Protein AF-A0A1G7MK20-F1 (afdb_monomer)

Solvent-accessible surface area (backbone atoms only — not comparable to full-atom values): 11360 Å² total; per-residue (Å²): 137,88,84,88,81,91,82,83,91,78,87,81,82,80,83,76,82,78,75,82,7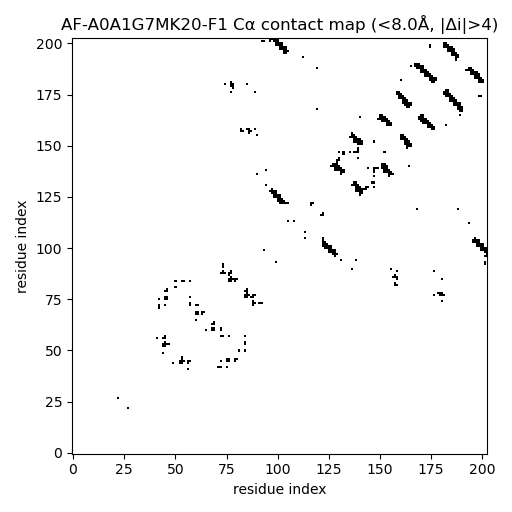5,81,76,58,62,69,61,52,52,53,52,50,52,54,52,50,56,50,50,53,52,50,52,52,40,47,64,40,90,52,60,69,60,14,44,52,51,41,53,53,33,48,70,65,67,43,68,66,47,32,49,53,38,29,62,52,22,30,44,27,89,48,67,67,44,19,19,51,19,48,52,53,53,56,71,72,28,58,30,39,33,39,40,47,64,58,91,86,58,54,72,70,57,49,54,52,37,58,72,68,68,41,53,66,39,78,45,46,42,64,50,73,38,81,93,70,36,26,28,19,50,62,77,90,67,101,59,81,42,77,55,31,19,38,36,52,59,66,55,30,39,40,38,29,32,68,58,92,88,21,42,38,31,46,29,35,55,42,79,84,42,44,36,44,35,37,36,28,36,65,77,81,61,53,70,42,48,29,37,55,44,87,87

pLDDT: mean 89.99, std 13.4, range [44.09, 98.75]

Sequence (203 aa):
MQYLPVAVLGAISIATTLSAQEIDIGALMADIETRSGQYEQLIGILQGTDTNRALAAFDAMVATGDPTMIEVAVNTGLSATDSRLRARALWEALSRKDAITLIIETSEIGEDEKAALGNWYGEIQTWPLNQKYPETQCINLYGRSSGCYLGRSLSVSGLRVDIKYDPNPGIAGQFALDEAGKLVGRVTSNESRHTYPATIEFR

Structure (mmCIF, N/CA/C/O backbone):
data_AF-A0A1G7MK20-F1
#
_entry.id   AF-A0A1G7MK20-F1
#
loop_
_atom_site.group_PDB
_atom_site.id
_atom_site.type_symbol
_atom_site.label_atom_id
_atom_site.label_alt_id
_atom_site.label_comp_id
_atom_site.label_asym_id
_atom_site.label_entity_id
_atom_site.label_seq_id
_atom_site.pdbx_PDB_ins_code
_atom_site.Cartn_x
_atom_site.Cartn_y
_atom_site.Cartn_z
_atom_site.occupancy
_atom_site.B_iso_or_equiv
_atom_site.auth_seq_id
_atom_site.auth_comp_id
_atom_site.auth_asym_id
_atom_site.auth_atom_id
_atom_site.pdbx_PDB_model_num
ATOM 1 N N . MET A 1 1 ? -48.898 -22.714 -42.499 1.00 47.88 1 MET A N 1
ATOM 2 C CA . MET A 1 1 ? -50.143 -22.290 -41.829 1.00 47.88 1 MET A CA 1
ATOM 3 C C . MET A 1 1 ? -49.774 -21.278 -40.763 1.00 47.88 1 MET A C 1
ATOM 5 O O . MET A 1 1 ? -49.213 -21.647 -39.743 1.00 47.88 1 MET A O 1
ATOM 9 N N . GLN A 1 2 ? -49.972 -20.003 -41.089 1.00 55.50 2 GLN A N 1
ATOM 10 C CA . GLN A 1 2 ? -49.962 -18.876 -40.156 1.00 55.50 2 GLN A CA 1
ATOM 11 C C . GLN A 1 2 ? -51.277 -18.884 -39.370 1.00 55.50 2 GLN A C 1
ATOM 13 O O . GLN A 1 2 ? -52.271 -19.312 -39.943 1.00 55.50 2 GLN A O 1
ATOM 18 N N . TYR A 1 3 ? -51.267 -18.433 -38.110 1.00 52.25 3 TYR A N 1
ATOM 19 C CA . TYR A 1 3 ? -52.186 -17.429 -37.540 1.00 52.25 3 TYR A CA 1
ATOM 20 C C . TYR A 1 3 ? -51.982 -17.273 -36.014 1.00 52.25 3 TYR A C 1
ATOM 22 O O . TYR A 1 3 ? -51.962 -18.267 -35.294 1.00 52.25 3 TYR A O 1
ATOM 30 N N . LEU A 1 4 ? -51.964 -15.995 -35.584 1.00 44.09 4 LEU A N 1
ATOM 31 C CA . LEU A 1 4 ? -52.346 -15.418 -34.270 1.00 44.09 4 LEU A CA 1
ATOM 32 C C . LEU A 1 4 ? -51.317 -15.403 -33.110 1.00 44.09 4 LEU A C 1
ATOM 34 O O . LEU A 1 4 ? -50.496 -16.309 -33.015 1.00 44.09 4 LEU A O 1
ATOM 38 N N . PRO A 1 5 ? -51.435 -14.472 -32.129 1.00 52.78 5 PRO A N 1
ATOM 39 C CA . PRO A 1 5 ? -52.012 -13.118 -32.170 1.00 52.78 5 PRO A CA 1
ATOM 40 C C . PRO A 1 5 ? -51.124 -12.024 -31.528 1.00 52.78 5 PRO A C 1
ATOM 42 O O . PRO A 1 5 ? -50.271 -12.262 -30.679 1.00 52.78 5 PRO A O 1
ATOM 45 N N . VAL A 1 6 ? -51.409 -10.786 -31.933 1.00 55.91 6 VAL A N 1
ATOM 46 C CA . VA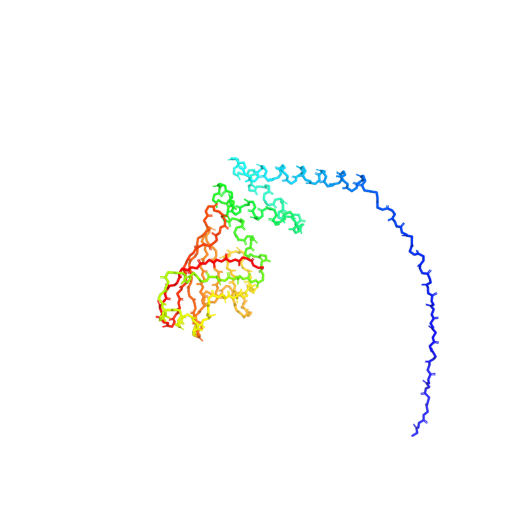L A 1 6 ? -50.968 -9.522 -31.326 1.00 55.91 6 VAL A CA 1
ATOM 47 C C . VAL A 1 6 ? -51.655 -9.348 -29.966 1.00 55.91 6 VAL A C 1
ATOM 49 O O . VAL A 1 6 ? -52.879 -9.453 -29.890 1.00 55.91 6 VAL A O 1
ATOM 52 N N . ALA A 1 7 ? -50.888 -9.057 -28.911 1.00 53.78 7 ALA A N 1
ATOM 53 C CA . ALA A 1 7 ? -51.414 -8.703 -27.592 1.00 53.78 7 ALA A CA 1
ATOM 54 C C . ALA A 1 7 ? -51.048 -7.257 -27.228 1.00 53.78 7 ALA A C 1
ATOM 56 O O . ALA A 1 7 ? -49.925 -6.797 -27.425 1.00 53.78 7 ALA A O 1
ATOM 57 N N . VAL A 1 8 ? -52.075 -6.565 -26.750 1.00 52.66 8 VAL A N 1
ATOM 58 C CA . VAL A 1 8 ? -52.261 -5.120 -26.616 1.00 52.66 8 VAL A CA 1
ATOM 59 C C . VAL A 1 8 ? -51.439 -4.518 -25.470 1.00 52.66 8 VAL A C 1
ATOM 61 O O . VAL A 1 8 ? -51.415 -5.053 -24.364 1.00 52.66 8 VAL A O 1
ATOM 64 N N . LEU A 1 9 ? -50.820 -3.362 -25.742 1.00 51.22 9 LEU A N 1
ATOM 65 C CA . LEU A 1 9 ? -50.228 -2.453 -24.758 1.00 51.22 9 LEU A CA 1
ATOM 66 C C . LEU A 1 9 ? -51.305 -1.912 -23.801 1.00 51.22 9 LEU A C 1
ATOM 68 O O . LEU A 1 9 ? -52.227 -1.224 -24.236 1.00 51.22 9 LEU A O 1
ATOM 72 N N . GLY A 1 10 ? -51.131 -2.140 -22.500 1.00 51.12 10 GLY A N 1
ATOM 73 C CA . GLY A 1 10 ? -51.823 -1.412 -21.436 1.00 51.12 10 GLY A CA 1
ATOM 74 C C . GLY A 1 10 ? -50.812 -0.620 -20.612 1.00 51.12 10 GLY A C 1
ATOM 75 O O . GLY A 1 10 ? -50.129 -1.189 -19.766 1.00 51.12 10 GLY A O 1
ATOM 76 N N . ALA A 1 11 ? -50.691 0.683 -20.872 1.00 49.34 11 ALA A N 1
ATOM 77 C CA . ALA A 1 11 ? -49.867 1.589 -20.076 1.00 49.34 11 ALA A CA 1
ATOM 78 C C . ALA A 1 11 ? -50.676 2.088 -18.867 1.00 49.34 11 ALA A C 1
ATOM 80 O O . ALA A 1 11 ? -51.594 2.893 -19.016 1.00 49.34 11 ALA A O 1
ATOM 81 N N . ILE A 1 12 ? -50.348 1.592 -17.672 1.00 62.59 12 ILE A N 1
ATOM 82 C CA . ILE A 1 12 ? -50.867 2.104 -16.399 1.00 62.59 12 ILE A CA 1
ATOM 83 C C . ILE A 1 12 ? -49.896 3.185 -15.916 1.00 62.59 12 ILE A C 1
ATOM 85 O O . ILE A 1 12 ? -48.815 2.886 -15.411 1.00 62.59 12 ILE A O 1
ATOM 89 N N . SER A 1 13 ? -50.276 4.448 -16.096 1.00 50.44 13 SER A N 1
ATOM 90 C CA . SER A 1 13 ? -49.540 5.605 -15.582 1.00 50.44 13 SER A CA 1
ATOM 91 C C . SER A 1 13 ? -49.813 5.771 -14.086 1.00 50.44 13 SER A C 1
ATOM 93 O O . SER A 1 13 ? -50.816 6.363 -13.691 1.00 50.44 13 SER A O 1
ATOM 95 N N . ILE A 1 14 ? -48.926 5.241 -13.243 1.00 61.25 14 ILE A N 1
ATOM 96 C CA . ILE A 1 14 ? -48.925 5.519 -11.802 1.00 61.25 14 ILE A CA 1
ATOM 97 C C . ILE A 1 14 ? -48.268 6.888 -11.608 1.00 61.25 14 ILE A C 1
ATOM 99 O O . ILE A 1 14 ? -47.048 7.020 -11.664 1.00 61.25 14 ILE A O 1
ATOM 103 N N . ALA A 1 15 ? -49.085 7.922 -11.416 1.00 54.28 15 ALA A N 1
ATOM 104 C CA . ALA A 1 15 ? -48.617 9.236 -10.997 1.00 54.28 15 ALA A CA 1
ATOM 105 C C . ALA A 1 15 ? -48.167 9.159 -9.529 1.00 54.28 15 ALA A C 1
ATOM 107 O O . ALA A 1 15 ? -48.970 9.301 -8.609 1.00 54.28 15 ALA A O 1
ATOM 108 N N . THR A 1 16 ? -46.883 8.894 -9.297 1.00 57.34 16 THR A N 1
ATOM 109 C CA . THR A 1 16 ? -46.275 9.043 -7.973 1.00 57.34 16 THR A CA 1
ATOM 110 C C . THR A 1 16 ? -46.089 10.529 -7.688 1.00 57.34 16 THR A C 1
ATOM 112 O O . THR A 1 16 ? -45.249 11.186 -8.302 1.00 57.34 16 THR A O 1
ATOM 115 N N . THR A 1 17 ? -46.869 11.070 -6.756 1.00 53.22 17 THR A N 1
ATOM 116 C CA . THR A 1 17 ? -46.610 12.376 -6.148 1.00 53.22 17 THR A CA 1
ATOM 117 C C . THR A 1 17 ? -45.284 12.303 -5.391 1.00 53.22 17 THR A C 1
ATOM 119 O O . THR A 1 17 ? -45.233 11.757 -4.289 1.00 53.22 17 THR A O 1
ATOM 122 N N . LEU A 1 18 ? -44.201 12.820 -5.979 1.00 51.00 18 LEU A N 1
ATOM 123 C CA . LEU A 1 18 ? -42.980 13.112 -5.231 1.00 51.00 18 LEU A CA 1
ATOM 124 C C . LEU A 1 18 ? -43.289 14.265 -4.272 1.00 51.00 18 LEU A C 1
ATOM 126 O O . LEU A 1 18 ? -43.358 15.423 -4.679 1.00 51.00 18 LEU A O 1
ATOM 130 N N . SER A 1 19 ? -43.485 13.952 -2.995 1.00 52.47 19 SER A N 1
ATOM 131 C CA . SER A 1 19 ? -43.357 14.945 -1.935 1.00 52.47 19 SER A CA 1
ATOM 132 C C . SER A 1 19 ? -41.888 15.357 -1.868 1.00 52.47 19 SER A C 1
ATOM 134 O O . SER A 1 19 ? -41.031 14.541 -1.533 1.00 52.47 19 SER A O 1
ATOM 136 N N . ALA A 1 20 ? -41.592 16.607 -2.220 1.00 52.12 20 ALA A N 1
ATOM 137 C CA . ALA A 1 20 ? -40.300 17.213 -1.939 1.00 52.12 20 ALA A CA 1
ATOM 138 C C . ALA A 1 20 ? -40.123 17.241 -0.413 1.00 52.12 20 ALA A C 1
ATOM 140 O O . ALA A 1 20 ? -40.802 17.997 0.277 1.00 52.12 20 ALA A O 1
ATOM 141 N N . GLN A 1 21 ? -39.285 16.352 0.120 1.00 63.34 21 GLN A N 1
ATOM 142 C CA . GLN A 1 21 ? -38.871 16.420 1.516 1.00 63.34 21 GLN A CA 1
ATOM 143 C C . GLN A 1 21 ? -37.994 17.667 1.661 1.00 63.34 21 GLN A C 1
ATOM 145 O O . GLN A 1 21 ? -36.905 17.724 1.089 1.00 63.34 21 GLN A O 1
ATOM 150 N N . GLU A 1 22 ? -38.483 18.682 2.376 1.00 63.84 22 GLU A N 1
ATOM 151 C CA . GLU A 1 22 ? -37.628 19.755 2.879 1.00 63.84 22 GLU A CA 1
ATOM 152 C C . GLU A 1 22 ? -36.552 19.111 3.755 1.00 63.84 22 GLU A C 1
ATOM 154 O O . GLU A 1 22 ? -36.843 18.501 4.784 1.00 63.84 22 GLU A O 1
ATOM 159 N N . ILE A 1 23 ? -35.304 19.189 3.300 1.00 70.06 23 ILE A N 1
ATOM 160 C CA . ILE A 1 23 ? -34.152 18.765 4.085 1.00 70.06 23 ILE A CA 1
ATOM 161 C C . ILE A 1 23 ? -34.014 19.770 5.227 1.00 70.06 23 ILE A C 1
ATOM 163 O O . ILE A 1 23 ? -33.721 20.942 4.989 1.00 70.06 23 ILE A O 1
ATOM 167 N N . ASP A 1 24 ? -34.218 19.314 6.461 1.00 85.06 24 ASP A N 1
ATOM 168 C CA . ASP A 1 24 ? -33.906 20.100 7.651 1.00 85.06 24 ASP A CA 1
ATOM 169 C C . ASP A 1 24 ? -32.382 20.245 7.763 1.00 85.06 24 ASP A C 1
ATOM 171 O O . ASP A 1 24 ? -31.667 19.363 8.248 1.00 85.06 24 ASP A O 1
ATOM 175 N N . ILE A 1 25 ? -31.881 21.375 7.264 1.00 84.44 25 ILE A N 1
ATOM 176 C CA . ILE A 1 25 ? -30.458 21.725 7.279 1.00 84.44 25 ILE A CA 1
ATOM 177 C C . ILE A 1 25 ? -29.918 21.742 8.718 1.00 84.44 25 ILE A C 1
ATOM 179 O O . ILE A 1 25 ? -28.770 21.363 8.937 1.00 84.44 25 ILE A O 1
ATOM 183 N N . GLY A 1 26 ? -30.733 22.125 9.708 1.00 83.50 26 GLY A N 1
ATOM 184 C CA . GLY A 1 26 ? -30.323 22.150 11.112 1.00 83.50 26 GLY A CA 1
ATOM 185 C C . GLY A 1 26 ? -30.069 20.748 11.663 1.00 83.50 26 GLY A C 1
ATOM 186 O O . GLY A 1 26 ? -29.033 20.509 12.287 1.00 83.50 26 GLY A O 1
ATOM 187 N N . ALA A 1 27 ? -30.966 19.803 11.373 1.00 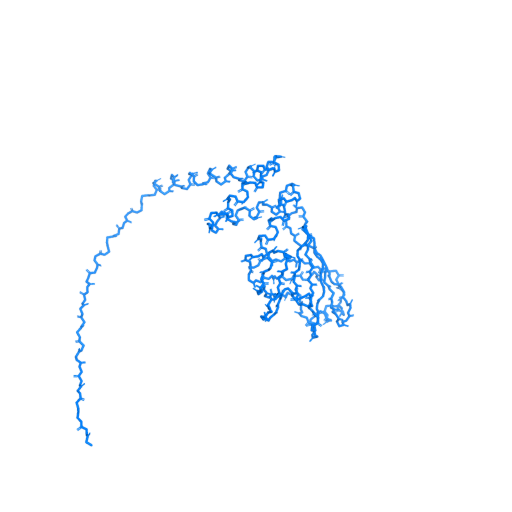83.31 27 ALA A N 1
ATOM 188 C CA . ALA A 1 27 ? -30.782 18.399 11.738 1.00 83.31 27 ALA A CA 1
ATOM 189 C C . ALA A 1 27 ? -29.554 17.780 11.047 1.00 83.31 27 ALA A C 1
ATOM 191 O O . ALA A 1 27 ? -28.787 17.058 11.686 1.00 83.31 27 ALA A O 1
ATOM 192 N N . LEU A 1 28 ? -29.321 18.110 9.770 1.00 83.38 28 LEU A N 1
ATOM 193 C CA . LEU A 1 28 ? -28.132 17.666 9.038 1.00 83.38 28 LEU A CA 1
ATOM 194 C C . LEU A 1 28 ? -26.836 18.201 9.669 1.00 83.38 28 LEU A C 1
ATOM 196 O O . LEU A 1 28 ? -25.885 17.445 9.846 1.00 83.38 28 LEU A O 1
ATOM 200 N N . MET A 1 29 ? -26.794 19.483 10.042 1.00 84.75 29 MET A N 1
ATOM 201 C CA . MET A 1 29 ? -25.620 20.073 10.698 1.00 84.75 29 MET A CA 1
ATOM 202 C C . MET A 1 29 ? -25.324 19.424 12.057 1.00 84.75 29 MET A C 1
ATOM 204 O O . MET A 1 29 ? -24.161 19.180 12.370 1.00 84.75 29 MET A O 1
ATOM 208 N N . ALA A 1 30 ? -26.353 19.098 12.846 1.00 88.31 30 ALA A N 1
ATOM 209 C CA . ALA A 1 30 ? -26.176 18.418 14.130 1.00 88.31 30 ALA A CA 1
ATOM 210 C C . ALA A 1 30 ? -25.634 16.981 13.977 1.00 88.31 30 ALA A C 1
ATOM 212 O O . ALA A 1 30 ? -24.800 16.547 14.777 1.00 88.31 30 ALA A O 1
ATOM 213 N N . ASP A 1 31 ? -26.070 16.252 12.941 1.00 84.69 31 ASP A N 1
ATOM 214 C CA . ASP A 1 31 ? -25.526 14.925 12.615 1.00 84.69 31 ASP A CA 1
ATOM 215 C C . ASP A 1 31 ? -24.055 15.016 12.181 1.00 84.69 31 ASP A C 1
ATOM 217 O O . ASP A 1 31 ? -23.222 14.241 12.656 1.00 84.69 31 ASP A O 1
ATOM 221 N N . ILE A 1 32 ? -23.708 16.008 11.350 1.00 85.31 32 ILE A N 1
ATOM 222 C CA . ILE A 1 32 ? -22.322 16.260 10.924 1.00 85.31 32 ILE A CA 1
ATOM 223 C C . ILE A 1 32 ? -21.418 16.518 12.131 1.00 85.31 32 ILE A C 1
ATOM 225 O O . ILE A 1 32 ? -20.380 15.871 12.253 1.00 85.31 32 ILE A O 1
ATOM 229 N N . GLU A 1 33 ? -21.817 17.412 13.036 1.00 86.38 33 GLU A N 1
ATOM 230 C CA . GLU A 1 33 ? -21.019 17.754 14.220 1.00 86.38 33 GLU A CA 1
ATOM 231 C C . GLU A 1 33 ? -20.800 16.530 15.120 1.00 86.38 33 GLU A C 1
ATOM 233 O O . GLU A 1 33 ? -19.686 16.253 15.567 1.00 86.38 33 GLU A O 1
ATOM 238 N N . THR A 1 34 ? -21.854 15.733 15.318 1.00 89.12 34 THR A N 1
ATOM 239 C CA . THR A 1 34 ? -21.780 14.503 16.115 1.00 89.12 34 THR A CA 1
ATOM 240 C C . THR A 1 34 ? -20.787 13.509 15.513 1.00 89.12 34 THR A C 1
ATOM 242 O O . THR A 1 34 ? -19.945 12.962 16.229 1.00 89.12 34 THR A O 1
ATOM 245 N N . ARG A 1 35 ? -20.850 13.284 14.195 1.00 85.00 35 ARG A N 1
ATOM 246 C CA . ARG A 1 35 ? -19.935 12.369 13.496 1.00 85.00 35 ARG A CA 1
ATOM 247 C C . ARG A 1 35 ? -18.503 12.893 13.479 1.00 85.00 35 ARG A C 1
ATOM 249 O O . ARG A 1 35 ? -17.581 12.115 13.709 1.00 85.00 35 ARG A O 1
ATOM 256 N N . SER A 1 36 ? -18.314 14.195 13.264 1.00 85.31 36 SER A N 1
ATOM 257 C CA . SER A 1 36 ? -16.992 14.830 13.289 1.00 85.31 36 SER A CA 1
ATOM 258 C C . SER A 1 36 ? -16.317 14.632 14.644 1.00 85.31 36 SER A C 1
ATOM 260 O O . SER A 1 36 ? -15.202 14.117 14.706 1.00 85.31 36 SER A O 1
ATOM 262 N N . GLY A 1 37 ? -17.029 14.915 15.741 1.00 88.31 37 GLY A N 1
ATOM 263 C CA . GLY A 1 37 ? -16.501 14.715 17.091 1.00 88.31 37 GLY A CA 1
ATOM 264 C C . GLY A 1 37 ? -16.157 13.252 17.398 1.00 88.31 37 GLY A C 1
ATOM 265 O O . GLY A 1 37 ? -15.175 12.977 18.088 1.00 88.31 37 GLY A O 1
ATOM 266 N N . GLN A 1 38 ? -16.920 12.293 16.864 1.00 88.06 38 GLN A N 1
ATOM 267 C CA . GLN A 1 38 ? -16.591 10.867 16.981 1.00 88.06 38 GLN A CA 1
ATOM 268 C C . GLN A 1 38 ? -15.318 10.505 16.207 1.00 88.06 38 GLN A C 1
ATOM 270 O O . GLN A 1 38 ? -14.466 9.790 16.740 1.00 88.06 38 GLN A O 1
ATOM 275 N N . TYR A 1 39 ? -15.155 11.008 14.980 1.00 89.44 39 TYR A N 1
ATOM 276 C CA . TYR A 1 39 ? -13.948 10.774 14.188 1.00 89.44 39 TYR A CA 1
ATOM 277 C C . TYR A 1 39 ? -12.710 11.387 14.835 1.00 89.44 39 TYR A C 1
ATOM 279 O O . TYR A 1 39 ? -11.693 10.708 14.936 1.00 89.44 39 TYR A O 1
ATOM 287 N N . GLU A 1 40 ? -12.798 12.614 15.343 1.00 90.81 40 GLU A N 1
ATOM 288 C CA . GLU A 1 40 ? -11.691 13.264 16.052 1.00 90.81 40 GLU A CA 1
ATOM 289 C C . GLU A 1 40 ? -11.257 12.473 17.288 1.00 90.81 40 GLU A C 1
ATOM 291 O O . GLU A 1 40 ? -10.063 12.260 17.506 1.00 90.81 40 GLU A O 1
ATOM 296 N N . GLN A 1 41 ? -12.214 11.968 18.074 1.00 91.94 41 GLN A N 1
ATOM 297 C CA . GLN A 1 41 ? -11.909 11.122 19.230 1.00 91.94 41 GLN A CA 1
ATOM 298 C C . GLN A 1 41 ? -11.206 9.825 18.821 1.00 91.94 41 GLN A C 1
ATOM 300 O O . GLN A 1 41 ? -10.233 9.425 19.463 1.00 91.94 41 GLN A O 1
ATOM 305 N N . LEU A 1 42 ? -11.671 9.169 17.755 1.00 91.31 42 LEU A N 1
ATOM 306 C CA . LEU A 1 42 ? -11.063 7.937 17.251 1.00 91.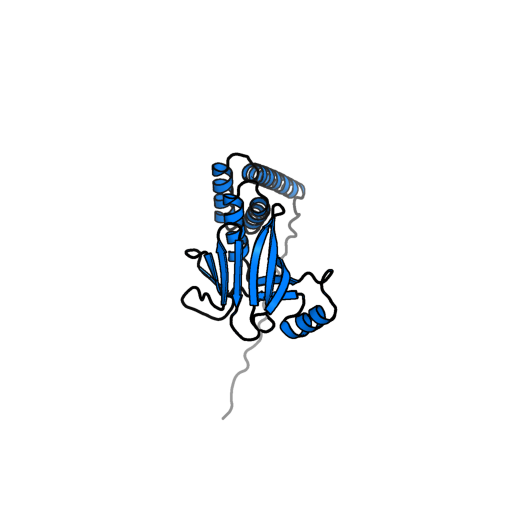31 42 LEU A CA 1
ATOM 307 C C . LEU A 1 42 ? -9.656 8.184 16.697 1.00 91.31 42 LEU A C 1
ATOM 309 O O . LEU A 1 42 ? -8.734 7.452 17.051 1.00 91.31 42 LEU A O 1
ATOM 313 N N . ILE A 1 43 ? -9.464 9.244 15.910 1.00 90.94 43 ILE A N 1
ATOM 314 C CA . ILE A 1 43 ? -8.150 9.662 15.402 1.00 90.94 43 ILE A CA 1
ATOM 315 C C . ILE A 1 43 ? -7.199 9.944 16.570 1.00 90.94 43 ILE A C 1
ATOM 317 O O . ILE A 1 43 ? -6.078 9.437 16.584 1.00 90.94 43 ILE A O 1
ATOM 321 N N . GLY A 1 44 ? -7.663 10.665 17.594 1.00 92.12 44 GLY A N 1
ATOM 322 C CA . GLY A 1 44 ? -6.880 10.933 18.799 1.00 92.12 44 GLY A CA 1
ATOM 323 C C . GLY A 1 44 ? -6.473 9.661 19.550 1.00 92.12 44 GLY A C 1
ATOM 324 O O . GLY A 1 44 ? -5.369 9.591 20.088 1.00 92.12 44 GLY A O 1
ATOM 325 N N . ILE A 1 45 ? -7.319 8.624 19.555 1.00 93.88 45 ILE A N 1
ATOM 326 C CA . ILE A 1 45 ? -6.965 7.314 20.120 1.00 93.88 45 ILE A CA 1
ATOM 327 C C . ILE A 1 45 ? -5.914 6.606 19.257 1.00 93.88 45 ILE A C 1
ATOM 329 O O . ILE A 1 45 ? -4.950 6.077 19.808 1.00 93.88 45 ILE A O 1
ATOM 333 N N . LEU A 1 46 ? -6.073 6.604 17.930 1.00 94.31 46 LEU A N 1
ATOM 334 C CA . LEU A 1 46 ? -5.128 5.973 16.999 1.00 94.31 46 LEU A CA 1
ATOM 335 C C . LEU A 1 46 ? -3.731 6.609 17.048 1.00 94.31 46 LEU A C 1
ATOM 337 O O . LEU A 1 46 ? -2.733 5.918 16.854 1.00 94.31 46 LEU A O 1
ATOM 341 N N . GLN A 1 47 ? -3.661 7.912 17.316 1.00 92.06 47 GLN A N 1
ATOM 342 C CA . GLN A 1 47 ? -2.417 8.677 17.434 1.00 92.06 47 GLN A CA 1
ATOM 343 C C . GLN A 1 47 ? -1.865 8.728 18.869 1.00 92.06 47 GLN A C 1
ATOM 345 O O . GLN A 1 47 ? -0.809 9.314 19.110 1.00 92.06 47 GLN A O 1
ATOM 350 N N . GLY A 1 48 ? -2.576 8.141 19.836 1.00 90.62 48 GLY A N 1
ATOM 351 C CA . GLY A 1 48 ? -2.179 8.133 21.238 1.00 90.62 48 GLY A CA 1
ATOM 352 C C . GLY A 1 48 ? -0.948 7.265 21.518 1.00 90.62 48 GLY A C 1
ATOM 353 O O . GLY A 1 48 ? -0.548 6.416 20.727 1.00 90.62 48 GLY A O 1
ATOM 354 N N . THR A 1 49 ? -0.357 7.442 22.701 1.00 90.81 49 THR A N 1
ATOM 355 C CA . THR A 1 49 ? 0.817 6.669 23.151 1.00 90.81 49 THR A CA 1
ATOM 356 C C . THR A 1 49 ? 0.477 5.267 23.665 1.00 90.81 49 THR A C 1
ATOM 358 O O . THR A 1 49 ? 1.370 4.437 23.826 1.00 90.81 49 THR A O 1
ATOM 361 N N . ASP A 1 50 ? -0.801 4.981 23.933 1.00 95.88 50 ASP A N 1
ATOM 362 C CA . ASP A 1 50 ? -1.267 3.647 24.317 1.00 95.88 50 ASP A CA 1
ATOM 363 C C . ASP A 1 50 ? -1.467 2.778 23.067 1.00 95.88 50 ASP A C 1
ATOM 365 O O . ASP A 1 50 ? -2.555 2.723 22.488 1.00 95.88 50 ASP A O 1
ATOM 369 N N . THR A 1 51 ? -0.402 2.077 22.665 1.00 93.88 51 THR A N 1
ATOM 370 C CA . THR A 1 51 ? -0.398 1.179 21.499 1.00 93.88 51 THR A CA 1
ATOM 371 C C . THR A 1 51 ? -1.540 0.160 21.526 1.00 93.88 51 THR A C 1
ATOM 373 O O . THR A 1 51 ? -2.127 -0.134 20.485 1.00 93.88 51 THR A O 1
ATOM 376 N N . ASN A 1 52 ? -1.870 -0.412 22.689 1.00 96.31 52 ASN A N 1
ATOM 377 C CA . ASN A 1 52 ? -2.894 -1.457 22.763 1.00 96.31 52 ASN A CA 1
ATOM 378 C C . ASN A 1 52 ? -4.284 -0.871 22.522 1.00 96.31 52 ASN A C 1
ATOM 380 O O . ASN A 1 52 ? -5.091 -1.464 21.804 1.00 96.31 52 ASN A O 1
ATOM 384 N N . ARG A 1 53 ? -4.550 0.312 23.083 1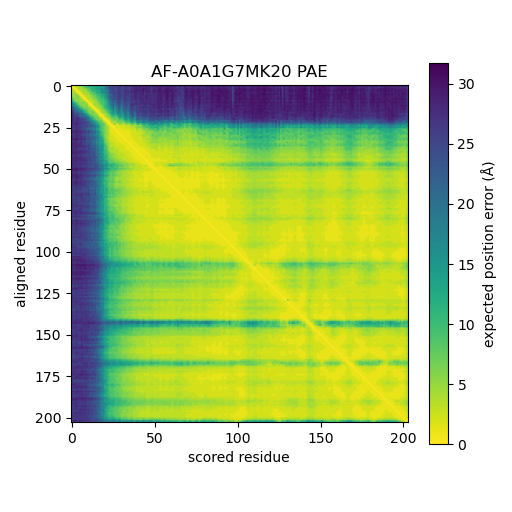.00 96.50 53 ARG A N 1
ATOM 385 C CA . ARG A 1 53 ? -5.793 1.041 22.836 1.00 96.50 53 ARG A CA 1
ATOM 386 C C . ARG A 1 53 ? -5.902 1.494 21.379 1.00 96.50 53 ARG A C 1
ATOM 388 O O . ARG A 1 53 ? -6.981 1.378 20.805 1.00 96.50 53 ARG A O 1
ATOM 395 N N . ALA A 1 54 ? -4.803 1.950 20.779 1.00 97.12 54 ALA A N 1
ATOM 396 C CA . ALA A 1 54 ? -4.760 2.346 19.374 1.00 97.12 54 ALA A CA 1
ATOM 397 C C . ALA A 1 54 ? -5.054 1.158 18.437 1.00 97.12 54 ALA A C 1
ATOM 399 O O . ALA A 1 54 ? -5.905 1.261 17.558 1.00 97.12 54 ALA A O 1
ATOM 400 N N . LEU A 1 55 ? -4.436 -0.004 18.676 1.00 97.06 55 LEU A N 1
ATOM 401 C CA . LEU A 1 55 ? -4.726 -1.235 17.927 1.00 97.06 55 LEU A CA 1
ATOM 402 C C . LEU A 1 55 ? -6.187 -1.680 18.081 1.00 97.06 55 LEU A C 1
ATOM 404 O O . LEU A 1 55 ? -6.835 -1.998 17.088 1.00 97.06 55 LEU A O 1
ATOM 408 N N . ALA A 1 56 ? -6.727 -1.661 19.303 1.00 96.81 56 ALA A N 1
ATOM 409 C CA . ALA A 1 56 ? -8.120 -2.032 19.547 1.00 96.81 56 ALA A CA 1
ATOM 410 C C . ALA A 1 56 ? -9.107 -1.080 18.850 1.00 96.81 56 ALA A C 1
ATOM 412 O O . ALA A 1 56 ? -10.110 -1.530 18.301 1.00 96.81 56 ALA A O 1
ATOM 413 N N . ALA A 1 57 ? -8.818 0.226 18.843 1.00 96.88 57 ALA A N 1
ATOM 414 C CA . ALA A 1 57 ? -9.618 1.208 18.119 1.00 96.88 57 ALA A CA 1
ATOM 415 C C . ALA A 1 57 ? -9.553 0.982 16.603 1.00 96.88 57 ALA A C 1
ATOM 417 O O . ALA A 1 57 ? -10.594 0.992 15.952 1.00 96.88 57 ALA A O 1
ATOM 418 N N . PHE A 1 58 ? -8.365 0.707 16.057 1.00 98.12 58 PHE A N 1
ATOM 419 C CA . PHE A 1 58 ? -8.196 0.371 14.644 1.00 98.12 58 PHE A CA 1
ATOM 420 C C . PHE A 1 58 ? -9.039 -0.849 14.258 1.00 98.12 58 PHE A C 1
ATOM 422 O O . PHE A 1 58 ? -9.827 -0.784 13.316 1.00 98.12 58 PHE A O 1
ATOM 429 N N . ASP A 1 59 ? -8.924 -1.943 15.016 1.00 97.00 59 ASP A N 1
ATOM 430 C CA . ASP A 1 59 ? -9.685 -3.166 14.756 1.00 97.00 59 ASP A CA 1
ATOM 431 C C . ASP A 1 59 ? -11.199 -2.928 14.875 1.00 97.00 59 ASP A C 1
ATOM 433 O O . ASP A 1 59 ? -11.961 -3.424 14.046 1.00 97.00 59 ASP A O 1
ATOM 437 N N . ALA A 1 60 ? -11.643 -2.129 15.852 1.00 96.25 60 ALA A N 1
ATOM 438 C CA . ALA A 1 60 ? -13.049 -1.763 16.001 1.00 96.25 60 ALA A CA 1
ATOM 439 C C . ALA A 1 60 ? -13.569 -0.955 14.801 1.00 96.25 60 ALA A C 1
ATOM 441 O O . ALA A 1 60 ? -14.649 -1.257 14.296 1.00 96.25 60 ALA A O 1
ATOM 442 N N . MET A 1 61 ? -12.797 0.024 14.313 1.00 96.50 61 MET A N 1
ATOM 443 C CA . MET A 1 61 ? -13.149 0.827 13.135 1.00 96.50 61 MET A CA 1
ATOM 444 C C . MET A 1 61 ? -13.225 -0.033 11.872 1.00 96.50 61 MET A C 1
ATOM 446 O O . MET A 1 61 ? -14.188 0.076 11.115 1.00 96.50 61 MET A O 1
ATOM 450 N N . VAL A 1 62 ? -12.265 -0.938 11.673 1.00 97.19 62 VAL A N 1
ATOM 451 C CA . VAL A 1 62 ? -12.256 -1.864 10.532 1.00 97.19 62 VAL A CA 1
ATOM 452 C C . VAL A 1 62 ? -13.432 -2.844 10.583 1.00 97.19 62 VAL A C 1
ATOM 454 O O . VAL A 1 62 ? -14.068 -3.108 9.560 1.00 97.19 62 VAL A O 1
ATOM 457 N N . ALA A 1 63 ? -13.753 -3.360 11.772 1.00 96.44 63 ALA A N 1
ATOM 458 C CA . ALA A 1 63 ? -14.834 -4.320 11.975 1.00 96.44 63 ALA A CA 1
ATOM 459 C C . ALA A 1 63 ? -16.235 -3.738 11.728 1.00 96.44 63 ALA A C 1
ATOM 461 O O . ALA A 1 63 ? -17.171 -4.509 11.515 1.00 96.44 63 ALA A O 1
ATOM 462 N N . THR A 1 64 ? -16.396 -2.409 11.718 1.00 95.06 64 THR A N 1
ATOM 463 C CA . THR A 1 64 ? -17.683 -1.774 11.382 1.00 95.06 64 THR A CA 1
ATOM 464 C C . THR A 1 64 ? -18.139 -2.077 9.956 1.00 95.06 64 THR A C 1
ATOM 466 O O . THR A 1 64 ? -19.338 -2.078 9.685 1.00 95.06 64 THR A O 1
ATOM 469 N N . GLY A 1 65 ? -17.195 -2.317 9.038 1.00 93.94 65 GLY A N 1
ATOM 470 C CA . GLY A 1 65 ? -17.478 -2.432 7.610 1.00 93.94 65 GLY A CA 1
ATOM 471 C C . GLY A 1 65 ? -17.842 -1.107 6.931 1.00 93.94 65 GLY A C 1
ATOM 472 O O . GLY A 1 65 ? -18.047 -1.109 5.718 1.00 93.94 65 GLY A O 1
ATOM 473 N N . ASP A 1 66 ? -17.902 0.009 7.668 1.00 94.19 66 ASP A N 1
ATOM 474 C CA . ASP A 1 66 ? -18.159 1.336 7.110 1.00 94.19 66 ASP A CA 1
ATOM 475 C C . ASP A 1 66 ? -16.925 1.806 6.314 1.00 94.19 66 ASP A C 1
ATOM 477 O O . ASP A 1 66 ? -15.839 1.932 6.896 1.00 94.19 66 ASP A O 1
ATOM 481 N N . PRO A 1 67 ? -17.047 2.061 4.994 1.00 93.62 67 PRO A N 1
ATOM 482 C CA . PRO A 1 67 ? -15.906 2.436 4.160 1.00 93.62 67 PRO A CA 1
ATOM 483 C C . PRO A 1 67 ? -15.177 3.689 4.650 1.00 93.62 67 PRO A C 1
ATOM 485 O O . PRO A 1 67 ? -13.953 3.746 4.569 1.00 93.62 67 PRO A O 1
ATOM 488 N N . THR A 1 68 ? -15.913 4.654 5.204 1.00 92.44 68 THR A N 1
ATOM 489 C CA . THR A 1 68 ? -15.356 5.905 5.728 1.00 92.44 68 THR A CA 1
ATOM 490 C C . THR A 1 68 ? -14.543 5.633 6.987 1.00 92.44 68 THR A C 1
ATOM 492 O O . THR A 1 68 ? -13.409 6.091 7.099 1.00 92.44 68 THR A O 1
ATOM 495 N N . MET A 1 69 ? -15.080 4.849 7.929 1.00 94.19 69 MET A N 1
ATOM 496 C CA . MET A 1 69 ? -14.342 4.490 9.148 1.00 94.19 69 MET A CA 1
ATOM 497 C C . MET A 1 69 ? -13.086 3.682 8.835 1.00 94.19 69 MET A C 1
ATOM 499 O O . MET A 1 69 ? -12.033 3.932 9.418 1.00 94.19 69 MET A O 1
ATOM 503 N N . ILE A 1 70 ? -13.179 2.740 7.898 1.00 96.38 70 ILE A N 1
ATOM 504 C CA . ILE A 1 70 ? -12.031 1.960 7.433 1.00 96.38 70 ILE A CA 1
ATOM 505 C C . ILE A 1 70 ? -10.968 2.881 6.829 1.00 96.38 70 ILE A C 1
ATOM 507 O O . ILE A 1 70 ? -9.797 2.762 7.179 1.00 96.38 70 ILE A O 1
ATOM 511 N N . GLU A 1 71 ? -11.356 3.803 5.947 1.00 94.81 71 GLU A N 1
ATOM 512 C CA . GLU A 1 71 ? -10.424 4.727 5.301 1.00 94.81 71 GLU A CA 1
ATOM 513 C C . GLU A 1 71 ? -9.726 5.637 6.319 1.00 94.81 71 GLU A C 1
ATOM 515 O O . GLU A 1 71 ? -8.501 5.764 6.290 1.00 94.81 71 GLU A O 1
ATOM 520 N N . VAL A 1 72 ? -10.470 6.198 7.277 1.00 94.94 72 VAL A N 1
ATOM 521 C CA . VAL A 1 72 ? -9.893 7.001 8.366 1.00 94.94 72 VAL A CA 1
ATOM 522 C C . VAL A 1 72 ? -8.925 6.166 9.205 1.00 94.94 72 VAL A C 1
ATOM 524 O O . VAL A 1 72 ? -7.823 6.633 9.501 1.00 94.94 72 VAL A O 1
ATOM 527 N N . ALA A 1 73 ? -9.295 4.933 9.564 1.00 96.88 73 ALA A N 1
ATOM 528 C CA . ALA A 1 73 ? -8.441 4.049 10.352 1.00 96.88 73 ALA A CA 1
ATOM 529 C C . ALA A 1 73 ? -7.144 3.702 9.613 1.00 96.88 73 ALA A C 1
ATOM 531 O O . ALA A 1 73 ? -6.063 3.811 10.190 1.00 96.88 73 ALA A O 1
ATOM 532 N N . VAL A 1 74 ? -7.241 3.328 8.334 1.00 97.38 74 VAL A N 1
ATOM 533 C CA . VAL A 1 74 ? -6.094 2.994 7.481 1.00 97.38 74 VAL A CA 1
ATOM 534 C C . VAL A 1 74 ? -5.176 4.201 7.312 1.00 97.38 74 VAL A C 1
ATOM 536 O O . VAL A 1 74 ? -3.995 4.100 7.636 1.00 97.38 74 VAL A O 1
ATOM 539 N N . ASN A 1 75 ? -5.705 5.348 6.879 1.00 95.56 75 ASN A N 1
ATOM 540 C CA . ASN A 1 75 ? -4.904 6.550 6.639 1.00 95.56 75 ASN A CA 1
ATOM 541 C C . ASN A 1 75 ? -4.205 7.027 7.917 1.00 95.56 75 ASN A C 1
ATOM 543 O O . ASN A 1 75 ? -3.008 7.304 7.896 1.00 95.56 75 ASN A O 1
ATOM 547 N N . THR A 1 76 ? -4.920 7.050 9.044 1.00 96.00 76 THR A N 1
ATOM 548 C CA . THR A 1 76 ? -4.333 7.427 10.340 1.00 96.00 76 THR A CA 1
ATOM 549 C C . THR A 1 76 ? -3.302 6.400 10.812 1.00 96.00 76 THR A C 1
ATOM 551 O O . THR A 1 76 ? -2.251 6.762 11.337 1.00 96.00 76 THR A O 1
ATOM 554 N N . GLY A 1 77 ? -3.582 5.108 10.619 1.00 97.06 77 GLY A N 1
ATOM 555 C CA . GLY A 1 77 ? -2.717 4.016 11.051 1.00 97.06 77 GLY A CA 1
ATOM 556 C C . GLY A 1 77 ? -1.394 3.944 10.286 1.00 97.06 77 GLY A C 1
ATOM 557 O O . GLY A 1 77 ? -0.369 3.642 10.892 1.00 97.06 77 GLY A O 1
ATOM 558 N N . LEU A 1 78 ? -1.379 4.259 8.984 1.00 97.31 78 LEU A N 1
ATOM 559 C CA . LEU A 1 78 ? -0.171 4.222 8.142 1.00 97.31 78 LEU A CA 1
ATOM 560 C C . LEU A 1 78 ? 0.933 5.179 8.626 1.00 97.31 78 LEU A C 1
ATOM 562 O O . LEU A 1 78 ? 2.120 4.856 8.515 1.00 97.31 78 LEU A O 1
ATOM 566 N N . SER A 1 79 ? 0.546 6.317 9.205 1.00 95.50 79 SER A N 1
ATOM 567 C CA . SER A 1 79 ? 1.449 7.328 9.769 1.00 95.50 79 SER A CA 1
ATOM 568 C C . SER A 1 79 ? 1.472 7.340 11.304 1.00 95.50 79 SER A C 1
ATOM 570 O O . SER A 1 79 ? 1.949 8.303 11.903 1.00 95.50 79 SER A O 1
ATOM 572 N N . ALA A 1 80 ? 0.922 6.318 11.968 1.00 95.81 80 ALA A N 1
ATOM 573 C CA . ALA A 1 80 ? 0.943 6.236 13.428 1.00 95.81 80 ALA A CA 1
ATOM 574 C C . ALA A 1 80 ? 2.382 6.123 13.960 1.00 95.81 80 ALA A C 1
ATOM 576 O O . ALA A 1 80 ? 3.271 5.653 13.264 1.00 95.81 80 ALA A O 1
ATOM 577 N N . THR A 1 81 ? 2.641 6.491 15.214 1.00 92.19 81 THR A N 1
ATOM 578 C CA . THR A 1 81 ? 3.991 6.341 15.795 1.00 92.19 81 THR A CA 1
ATOM 579 C C . THR A 1 81 ? 4.362 4.872 16.033 1.00 92.19 81 THR A C 1
ATOM 581 O O . THR A 1 81 ? 5.527 4.487 15.920 1.00 92.19 81 THR A O 1
ATOM 584 N N . ASP A 1 82 ? 3.378 4.025 16.342 1.00 95.44 82 ASP A N 1
ATOM 585 C CA . ASP A 1 82 ? 3.605 2.615 16.647 1.00 95.44 82 ASP A CA 1
ATOM 586 C C . ASP A 1 82 ? 3.756 1.752 15.382 1.00 95.44 82 ASP A C 1
ATOM 588 O O . ASP A 1 82 ? 2.865 1.663 14.536 1.00 95.44 82 ASP A O 1
ATOM 592 N N . SER A 1 83 ? 4.883 1.044 15.280 1.00 96.81 83 SER A N 1
ATOM 593 C CA . SER A 1 83 ? 5.195 0.192 14.122 1.00 96.81 83 SER A CA 1
ATOM 594 C C . SER A 1 83 ? 4.223 -0.976 13.906 1.00 96.81 83 SER A C 1
ATOM 596 O O . SER A 1 83 ? 4.047 -1.413 12.768 1.00 96.81 83 SER A O 1
ATOM 598 N N . ARG A 1 84 ? 3.572 -1.489 14.958 1.00 97.12 84 ARG A N 1
ATOM 599 C CA . ARG A 1 84 ? 2.623 -2.606 14.846 1.00 97.12 84 ARG A CA 1
ATOM 600 C C . ARG A 1 84 ? 1.310 -2.117 14.255 1.00 97.12 84 ARG A C 1
ATOM 602 O O . ARG A 1 84 ? 0.767 -2.785 13.377 1.00 97.12 84 ARG A O 1
ATOM 609 N N . LEU A 1 85 ? 0.837 -0.949 14.694 1.00 97.81 85 LEU A N 1
ATOM 610 C CA . LEU A 1 85 ? -0.338 -0.302 14.111 1.00 97.81 85 LEU A CA 1
ATOM 611 C C . LEU A 1 85 ? -0.101 0.046 12.636 1.00 97.81 85 LEU A C 1
ATOM 613 O O . LEU A 1 85 ? -0.921 -0.307 11.792 1.00 97.81 85 LEU A O 1
ATOM 617 N N . ARG A 1 86 ? 1.061 0.617 12.303 1.00 98.06 86 ARG A N 1
ATOM 618 C CA . ARG A 1 86 ? 1.443 0.896 10.910 1.00 98.06 86 ARG A CA 1
ATOM 619 C C . ARG A 1 86 ? 1.475 -0.359 10.035 1.00 98.06 86 ARG A C 1
ATOM 621 O O . ARG A 1 86 ? 0.945 -0.347 8.928 1.00 98.06 86 ARG A O 1
ATOM 628 N N . ALA A 1 87 ? 2.051 -1.457 10.528 1.00 98.25 87 ALA A N 1
ATOM 629 C CA . ALA A 1 87 ? 2.095 -2.728 9.799 1.00 98.25 87 ALA A CA 1
ATOM 630 C C . ALA A 1 87 ? 0.692 -3.306 9.560 1.00 98.25 87 ALA A C 1
ATOM 632 O O . ALA A 1 87 ? 0.390 -3.814 8.478 1.00 98.25 87 ALA A O 1
ATOM 633 N N . ARG A 1 88 ? -0.184 -3.206 10.564 1.00 97.81 88 ARG A N 1
ATOM 634 C CA . ARG A 1 88 ? -1.582 -3.627 10.454 1.00 97.81 88 ARG A CA 1
ATOM 635 C C . ARG A 1 88 ? -2.345 -2.774 9.440 1.00 97.81 88 ARG A C 1
ATOM 637 O O . ARG A 1 88 ? -3.024 -3.337 8.585 1.00 97.81 88 ARG A O 1
ATOM 644 N N . ALA A 1 89 ? -2.180 -1.455 9.493 1.00 98.06 89 ALA A N 1
ATOM 645 C CA . ALA A 1 89 ? -2.779 -0.520 8.547 1.00 98.06 89 ALA A CA 1
ATOM 646 C C . ALA A 1 89 ? -2.283 -0.744 7.111 1.00 98.06 89 ALA A C 1
ATOM 648 O O . ALA A 1 89 ? -3.082 -0.699 6.182 1.00 98.06 89 ALA A O 1
ATOM 649 N N . LEU A 1 90 ? -0.999 -1.066 6.926 1.00 98.50 90 LEU A N 1
ATOM 650 C CA . LEU A 1 90 ? -0.424 -1.402 5.621 1.00 98.50 90 LEU A CA 1
ATOM 651 C C . LEU A 1 90 ? -1.070 -2.644 4.998 1.00 98.50 90 LEU A C 1
ATOM 653 O O . LEU A 1 90 ? -1.458 -2.617 3.829 1.00 98.50 90 LEU A O 1
ATOM 657 N N . TRP A 1 91 ? -1.205 -3.730 5.765 1.00 98.06 91 TRP A N 1
ATOM 658 C CA . TRP A 1 91 ? -1.898 -4.923 5.275 1.00 98.06 91 TRP A CA 1
ATOM 659 C C . TRP A 1 91 ? -3.363 -4.623 4.938 1.00 98.06 91 TRP A C 1
ATOM 661 O O . TRP A 1 91 ? -3.864 -5.053 3.897 1.00 98.06 91 TRP A O 1
ATOM 671 N N . GLU A 1 92 ? -4.046 -3.860 5.789 1.00 97.88 92 GLU A N 1
ATOM 672 C CA . GLU A 1 92 ? -5.440 -3.480 5.569 1.00 97.88 92 GLU A CA 1
ATOM 673 C C . GLU A 1 92 ? -5.606 -2.626 4.302 1.00 97.88 92 GLU A C 1
ATOM 675 O O . GLU A 1 92 ? -6.494 -2.891 3.492 1.00 97.88 92 GLU A O 1
ATOM 680 N N . ALA A 1 93 ? -4.701 -1.669 4.072 1.00 97.25 93 ALA A N 1
ATOM 681 C CA . ALA A 1 93 ? -4.669 -0.854 2.862 1.00 97.25 93 ALA A CA 1
ATOM 682 C C . ALA A 1 93 ? -4.539 -1.728 1.608 1.00 97.25 93 ALA A C 1
ATOM 684 O O . ALA A 1 93 ? -5.350 -1.628 0.692 1.00 97.25 93 ALA A O 1
ATOM 685 N N . LEU A 1 94 ? -3.557 -2.631 1.572 1.00 97.38 94 LEU A N 1
ATOM 686 C CA . LEU A 1 94 ? -3.292 -3.482 0.408 1.00 97.38 94 LEU A CA 1
ATOM 687 C C . LEU A 1 94 ? -4.390 -4.527 0.171 1.00 97.38 94 LEU A C 1
ATOM 689 O O . LEU A 1 94 ? -4.789 -4.774 -0.966 1.00 97.38 94 LEU A O 1
ATOM 693 N N . SER A 1 95 ? -4.902 -5.144 1.234 1.00 96.38 95 SER A N 1
ATOM 694 C CA . SER A 1 95 ? -5.910 -6.206 1.137 1.00 96.38 95 SER A CA 1
ATOM 695 C C . SER A 1 95 ? -7.298 -5.707 0.720 1.00 96.38 95 SER A C 1
ATOM 697 O O . SER A 1 95 ? -8.143 -6.507 0.322 1.00 96.38 95 SER A O 1
ATOM 699 N N . ARG A 1 96 ? -7.542 -4.398 0.737 1.00 95.19 96 ARG A N 1
ATOM 700 C CA . ARG A 1 96 ? -8.805 -3.810 0.266 1.00 95.19 96 ARG A CA 1
ATOM 701 C C . ARG A 1 96 ? -8.751 -3.262 -1.147 1.00 95.19 96 ARG A C 1
ATOM 703 O O . ARG A 1 96 ? -9.792 -2.928 -1.701 1.00 95.19 96 ARG A O 1
ATOM 710 N N . LYS A 1 97 ? -7.558 -3.156 -1.717 1.00 95.38 97 LYS A N 1
ATOM 711 C CA . LYS A 1 97 ? -7.345 -2.552 -3.027 1.00 95.38 97 LYS A CA 1
ATOM 712 C C . LYS A 1 97 ? -7.353 -3.628 -4.105 1.00 95.38 97 LYS A C 1
ATOM 714 O O . LYS A 1 97 ? -6.963 -4.779 -3.874 1.00 95.38 97 LYS A O 1
ATOM 719 N N . ASP A 1 98 ? -7.812 -3.249 -5.288 1.00 95.88 98 ASP A N 1
ATOM 720 C CA . ASP A 1 98 ? -7.840 -4.137 -6.453 1.00 95.88 98 ASP A CA 1
ATOM 721 C C . ASP A 1 98 ? -6.591 -3.986 -7.311 1.00 95.88 98 ASP A C 1
ATOM 723 O O . ASP A 1 98 ? -6.295 -4.855 -8.130 1.00 95.88 98 ASP A O 1
ATOM 727 N N . ALA A 1 99 ? -5.832 -2.910 -7.110 1.00 97.12 99 ALA A N 1
ATOM 728 C CA . ALA A 1 99 ? -4.566 -2.682 -7.772 1.00 97.12 99 ALA A CA 1
ATOM 729 C C . ALA A 1 99 ? -3.642 -1.795 -6.932 1.00 97.12 99 ALA A C 1
ATOM 731 O O . ALA A 1 99 ? -4.068 -1.055 -6.045 1.00 97.12 99 ALA A O 1
ATOM 732 N N . ILE A 1 100 ? -2.360 -1.837 -7.273 1.00 97.81 100 ILE A N 1
ATOM 733 C CA . ILE A 1 100 ? -1.381 -0.826 -6.878 1.00 97.81 100 ILE A CA 1
ATOM 734 C C . ILE A 1 100 ? -0.842 -0.128 -8.116 1.00 97.81 100 ILE A C 1
ATOM 736 O O . ILE A 1 100 ? -0.814 -0.708 -9.203 1.00 97.81 100 ILE A O 1
ATOM 740 N N . THR A 1 101 ? -0.389 1.109 -7.950 1.00 98.31 101 THR A N 1
ATOM 741 C CA . THR A 1 101 ? 0.356 1.826 -8.985 1.00 98.31 101 THR A CA 1
ATOM 742 C C . THR A 1 101 ? 1.785 2.025 -8.519 1.00 98.31 101 THR A C 1
ATOM 744 O O . THR A 1 101 ? 2.016 2.601 -7.463 1.00 98.31 101 THR A O 1
ATOM 747 N N . LEU A 1 102 ? 2.737 1.528 -9.298 1.00 98.12 102 LEU A N 1
ATOM 748 C CA . LEU A 1 102 ? 4.150 1.832 -9.144 1.00 98.12 102 LEU A CA 1
ATOM 749 C C . LEU A 1 102 ? 4.457 3.096 -9.935 1.00 98.12 102 LEU A C 1
ATOM 751 O O . LEU A 1 102 ? 4.107 3.174 -11.116 1.00 98.12 102 LEU A O 1
ATOM 755 N N . ILE A 1 103 ? 5.119 4.048 -9.289 1.00 98.25 103 ILE A N 1
ATOM 756 C CA . ILE A 1 103 ? 5.631 5.261 -9.923 1.00 98.25 103 ILE A CA 1
ATOM 757 C C . ILE A 1 103 ? 7.147 5.211 -9.834 1.00 98.25 103 ILE A C 1
ATOM 759 O O . ILE A 1 103 ? 7.707 5.187 -8.740 1.00 98.25 103 ILE A O 1
ATOM 763 N N . ILE A 1 104 ? 7.799 5.144 -10.987 1.00 98.00 104 ILE A N 1
ATOM 764 C CA . ILE A 1 104 ? 9.252 5.130 -11.103 1.00 98.00 104 ILE A CA 1
ATOM 765 C C . ILE A 1 104 ? 9.751 6.570 -11.114 1.00 98.00 104 ILE A C 1
ATOM 767 O O . ILE A 1 104 ? 9.300 7.377 -11.921 1.00 98.00 104 ILE A O 1
ATOM 771 N N . GLU A 1 105 ? 10.688 6.886 -10.227 1.00 96.62 105 GLU A N 1
ATOM 772 C CA . GLU A 1 105 ? 11.292 8.212 -10.165 1.00 96.62 105 GLU A CA 1
ATOM 773 C C . GLU A 1 105 ? 12.356 8.342 -11.261 1.00 96.62 105 GLU A C 1
ATOM 775 O O . GLU A 1 105 ? 13.317 7.567 -11.310 1.00 96.62 105 GLU A O 1
AT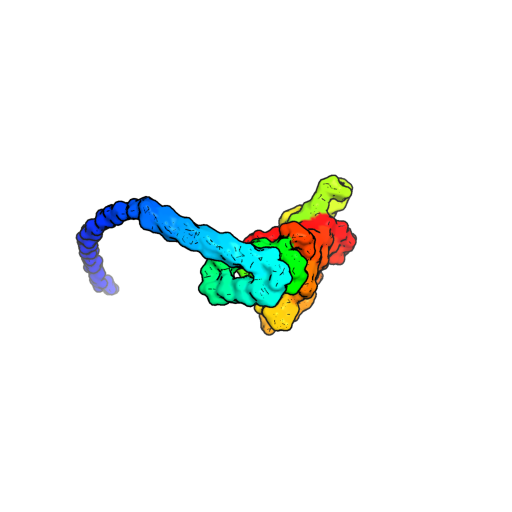OM 780 N N . THR A 1 106 ? 12.169 9.311 -12.160 1.00 95.62 106 THR A N 1
ATOM 781 C CA . THR A 1 106 ? 13.004 9.480 -13.358 1.00 95.62 106 THR A CA 1
ATOM 782 C C . THR A 1 106 ? 13.821 10.765 -13.376 1.00 95.62 106 THR A C 1
ATOM 784 O O . THR A 1 106 ? 14.616 10.966 -14.298 1.00 95.62 106 THR A O 1
ATOM 787 N N . SER A 1 107 ? 13.684 11.623 -12.360 1.00 94.00 107 SER A N 1
ATOM 788 C CA . SER A 1 107 ? 14.422 12.891 -12.285 1.00 94.00 107 SER A CA 1
ATOM 789 C C . SER A 1 107 ? 15.943 12.718 -12.215 1.00 94.00 107 SER A C 1
ATOM 791 O O . SER A 1 107 ? 16.670 13.590 -12.688 1.00 94.00 107 SER A O 1
ATOM 793 N N . GLU A 1 108 ? 16.424 11.591 -11.683 1.00 91.00 108 GLU A N 1
ATOM 794 C CA . GLU A 1 108 ? 17.853 11.334 -11.448 1.00 91.00 108 GLU A CA 1
ATOM 795 C C . GLU A 1 108 ? 18.487 10.299 -12.399 1.00 91.00 108 GLU A C 1
ATOM 797 O O . GLU A 1 108 ? 19.681 10.027 -12.282 1.00 91.00 108 GLU A O 1
ATOM 802 N N . ILE A 1 109 ? 17.730 9.715 -13.336 1.00 92.12 109 ILE A N 1
ATOM 803 C CA . ILE A 1 109 ? 18.242 8.672 -14.248 1.00 92.12 109 ILE A CA 1
ATOM 804 C C . ILE A 1 109 ? 18.621 9.239 -15.624 1.00 92.12 109 ILE A C 1
ATOM 806 O O . ILE A 1 109 ? 18.049 10.230 -16.091 1.00 92.12 109 ILE A O 1
ATOM 810 N N . GLY A 1 110 ? 19.589 8.603 -16.289 1.00 92.81 110 GLY A N 1
ATOM 811 C CA . GLY A 1 110 ? 20.083 9.033 -17.605 1.00 92.81 110 GLY A CA 1
ATOM 812 C C . GLY A 1 110 ? 19.114 8.735 -18.758 1.00 92.81 110 GLY A C 1
ATOM 813 O O . GLY A 1 110 ? 18.228 7.892 -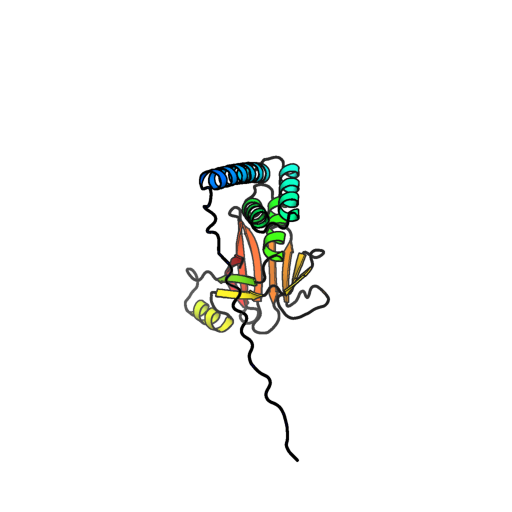18.639 1.00 92.81 110 GLY A O 1
ATOM 814 N N . GLU A 1 111 ? 19.298 9.386 -19.912 1.00 93.00 111 GLU A N 1
ATOM 815 C CA . GLU A 1 111 ? 18.424 9.206 -21.091 1.00 93.00 111 GLU A CA 1
ATOM 816 C C . GLU A 1 111 ? 18.387 7.755 -21.605 1.00 93.00 111 GLU A C 1
ATOM 818 O O . GLU A 1 111 ? 17.317 7.249 -21.946 1.00 93.00 111 GLU A O 1
ATOM 823 N N . ASP A 1 112 ? 19.519 7.047 -21.577 1.00 92.69 112 ASP A N 1
ATOM 824 C CA . ASP A 1 112 ? 19.576 5.627 -21.952 1.00 92.69 112 ASP A CA 1
ATOM 825 C C . ASP A 1 112 ? 18.750 4.749 -20.991 1.00 92.69 112 ASP A C 1
ATOM 827 O O . ASP A 1 112 ? 18.051 3.826 -21.415 1.00 92.69 112 ASP A O 1
ATOM 831 N N . GLU A 1 113 ? 18.770 5.060 -19.690 1.00 92.88 113 GLU A N 1
ATOM 832 C CA . GLU A 1 113 ? 17.995 4.341 -18.672 1.00 92.88 113 GLU A CA 1
ATOM 833 C C . GLU A 1 113 ? 16.494 4.624 -18.793 1.00 92.88 113 GLU A C 1
ATOM 835 O O . GLU A 1 113 ? 15.691 3.707 -18.600 1.00 92.88 113 GLU A O 1
ATOM 840 N N . LYS A 1 114 ? 16.112 5.856 -19.164 1.00 93.69 114 LYS A N 1
ATOM 841 C CA . LYS A 1 114 ? 14.722 6.220 -19.488 1.00 93.69 114 LYS A CA 1
ATOM 842 C C . LYS A 1 114 ? 14.226 5.483 -20.725 1.00 93.69 114 LYS A C 1
ATOM 844 O O . LYS A 1 114 ? 13.118 4.950 -20.715 1.00 93.69 114 LYS A O 1
ATOM 849 N N . ALA A 1 115 ? 15.046 5.397 -21.773 1.00 93.56 115 ALA A N 1
ATOM 850 C CA . ALA A 1 115 ? 14.707 4.636 -22.971 1.00 93.56 115 ALA A CA 1
ATOM 851 C C . ALA A 1 115 ? 14.511 3.144 -22.646 1.00 93.56 115 ALA A C 1
ATOM 853 O O . ALA A 1 115 ? 13.533 2.534 -23.083 1.00 93.56 115 ALA A O 1
ATOM 854 N N . ALA A 1 116 ? 15.389 2.563 -21.820 1.00 93.31 116 ALA A N 1
ATOM 855 C CA . ALA A 1 116 ? 15.240 1.190 -21.338 1.00 93.31 116 ALA A CA 1
ATOM 856 C C . ALA A 1 116 ? 13.959 0.998 -20.503 1.00 93.31 116 ALA A C 1
ATOM 858 O O . ALA A 1 116 ? 13.245 0.013 -20.693 1.00 93.31 116 ALA A O 1
ATOM 859 N N . LEU A 1 117 ? 13.632 1.952 -19.626 1.00 95.56 117 LEU A N 1
ATOM 860 C CA . LEU A 1 117 ? 12.405 1.941 -18.827 1.00 95.56 117 LEU A CA 1
ATOM 861 C C . LEU A 1 117 ? 11.147 1.994 -19.707 1.00 95.56 117 LEU A C 1
ATOM 863 O O . LEU A 1 117 ? 10.206 1.229 -19.478 1.00 95.56 117 LEU A O 1
ATOM 867 N N . GLY A 1 118 ? 11.153 2.838 -20.743 1.00 94.25 118 GLY A N 1
ATOM 868 C CA . GLY A 1 118 ? 10.070 2.948 -21.723 1.00 94.25 118 GLY A CA 1
ATOM 869 C C . GLY A 1 118 ? 9.822 1.658 -22.511 1.00 94.25 118 GLY A C 1
ATOM 870 O O . GLY A 1 118 ? 8.675 1.337 -22.806 1.00 94.25 118 GLY A O 1
ATOM 871 N N . ASN A 1 119 ? 10.875 0.883 -22.789 1.00 93.31 119 ASN A N 1
ATOM 872 C CA . ASN A 1 119 ? 10.768 -0.422 -23.452 1.00 93.31 119 ASN A CA 1
ATOM 873 C C . ASN A 1 119 ? 10.331 -1.563 -22.516 1.00 93.31 119 ASN A C 1
ATOM 875 O O . ASN A 1 119 ? 9.942 -2.625 -22.997 1.00 93.31 119 ASN A O 1
ATOM 879 N N . TRP A 1 120 ? 10.419 -1.371 -21.198 1.00 94.50 120 TRP A N 1
ATOM 880 C CA . TRP A 1 120 ? 10.075 -2.383 -20.201 1.00 94.50 120 TRP A CA 1
ATOM 881 C C . TRP A 1 120 ? 8.580 -2.356 -19.852 1.00 94.50 120 TRP A C 1
ATOM 883 O O . TRP A 1 120 ? 7.800 -3.140 -20.386 1.00 94.50 120 TRP A O 1
ATOM 893 N N . TYR A 1 121 ? 8.181 -1.445 -18.963 1.00 95.75 121 TYR A N 1
ATOM 894 C CA . TYR A 1 121 ? 6.789 -1.222 -18.548 1.00 95.75 121 TYR A CA 1
ATOM 895 C C . TYR A 1 121 ? 6.427 0.268 -18.453 1.00 95.75 121 TYR A C 1
ATOM 897 O O . TYR A 1 121 ? 5.277 0.603 -18.177 1.00 95.75 121 TYR A O 1
ATOM 905 N N . GLY A 1 122 ? 7.390 1.162 -18.689 1.00 96.69 122 GLY A N 1
ATOM 906 C CA . GLY A 1 122 ? 7.231 2.598 -18.503 1.00 96.69 122 GLY A CA 1
ATOM 907 C C . GLY A 1 122 ? 7.324 3.049 -17.042 1.00 96.69 122 GLY A C 1
ATOM 908 O O . GLY A 1 122 ? 7.538 2.259 -16.117 1.00 96.69 122 GLY A O 1
ATOM 909 N N . GLU A 1 123 ? 7.179 4.361 -16.859 1.00 97.12 123 GLU A N 1
ATOM 910 C CA . GLU A 1 123 ? 7.351 5.055 -15.576 1.00 97.12 123 GLU A CA 1
ATOM 911 C C . GLU A 1 123 ? 6.183 4.835 -14.606 1.00 97.12 123 GLU A C 1
ATOM 913 O O . GLU A 1 123 ? 6.366 4.872 -13.395 1.00 97.12 123 GLU A O 1
ATOM 918 N N . ILE A 1 124 ? 4.978 4.588 -15.125 1.00 97.44 124 ILE A N 1
ATOM 919 C CA . ILE A 1 124 ? 3.767 4.376 -14.327 1.00 97.44 124 ILE A CA 1
ATOM 920 C C . ILE A 1 124 ? 3.206 3.002 -14.666 1.00 97.44 124 ILE A C 1
ATOM 922 O O . ILE A 1 124 ? 2.804 2.751 -15.801 1.00 97.44 124 ILE A O 1
ATOM 926 N N . GLN A 1 125 ? 3.143 2.119 -13.672 1.00 95.81 125 GLN A N 1
ATOM 927 C CA . GLN A 1 125 ? 2.759 0.722 -13.869 1.00 95.81 125 GLN A CA 1
ATOM 928 C C . GLN A 1 125 ? 1.640 0.355 -12.899 1.00 95.81 125 GLN A C 1
ATOM 930 O O . GLN A 1 125 ? 1.809 0.459 -11.688 1.00 95.81 125 GLN A O 1
ATOM 935 N N . THR A 1 126 ? 0.486 -0.084 -13.399 1.00 97.06 126 THR A N 1
ATOM 936 C CA . THR A 1 126 ? -0.625 -0.537 -12.547 1.00 97.06 126 THR A CA 1
ATOM 937 C C . THR A 1 126 ? -0.681 -2.059 -12.516 1.00 97.06 126 THR A C 1
ATOM 939 O O . THR A 1 126 ? -0.790 -2.698 -13.561 1.00 97.06 126 THR A O 1
ATOM 942 N N . TRP A 1 127 ? -0.639 -2.633 -11.315 1.00 96.12 127 TRP A N 1
ATOM 943 C CA . TRP A 1 127 ? -0.596 -4.077 -11.096 1.00 96.12 127 TRP A CA 1
ATOM 944 C C . TRP A 1 127 ? -1.836 -4.539 -10.327 1.00 96.12 127 TRP A C 1
ATOM 946 O O . TRP A 1 127 ? -2.081 -4.029 -9.231 1.00 96.12 127 TRP A O 1
ATOM 956 N N . PRO A 1 128 ? -2.621 -5.492 -10.862 1.00 96.12 128 PRO A N 1
ATOM 957 C CA . PRO A 1 128 ? -3.815 -5.980 -10.186 1.00 96.12 128 PRO A CA 1
ATOM 958 C C . PRO A 1 128 ? -3.466 -6.837 -8.962 1.00 96.12 128 PRO A C 1
ATOM 960 O O . PRO A 1 128 ? -2.516 -7.618 -8.974 1.00 96.12 128 PRO A O 1
ATOM 963 N N . LEU A 1 129 ? -4.287 -6.732 -7.922 1.00 96.38 129 LEU A N 1
ATOM 964 C CA . LEU A 1 129 ? -4.215 -7.470 -6.665 1.00 96.38 129 LEU A CA 1
ATOM 965 C C . LEU A 1 129 ? -5.355 -8.497 -6.599 1.00 96.38 129 LEU A C 1
ATOM 967 O O . LEU A 1 129 ? -6.449 -8.210 -6.110 1.00 96.38 129 LEU A O 1
ATOM 971 N N . ASN A 1 130 ? -5.105 -9.712 -7.088 1.00 94.50 130 ASN A N 1
ATOM 972 C CA . ASN A 1 130 ? -6.161 -10.694 -7.343 1.00 94.50 130 ASN A CA 1
ATOM 973 C C . ASN A 1 130 ? -6.575 -11.478 -6.087 1.00 94.50 130 ASN A C 1
ATOM 975 O O . ASN A 1 130 ? -7.590 -11.177 -5.466 1.00 94.50 130 ASN A O 1
ATOM 979 N N . GLN A 1 131 ? -5.821 -12.522 -5.725 1.00 95.88 131 GLN A N 1
ATOM 980 C CA . GLN A 1 131 ? -6.108 -13.329 -4.533 1.00 95.88 131 GLN A CA 1
ATOM 981 C C . GLN A 1 131 ? -5.270 -12.851 -3.366 1.00 95.88 131 GLN A C 1
ATOM 983 O O . GLN A 1 131 ? -4.068 -12.656 -3.520 1.00 95.88 131 GLN A O 1
ATOM 988 N N . LYS A 1 132 ? -5.905 -12.722 -2.207 1.00 95.94 132 LYS A N 1
ATOM 989 C CA . LYS A 1 132 ? -5.313 -12.208 -0.978 1.00 95.94 132 LYS A CA 1
ATOM 990 C C . LYS A 1 132 ? -5.339 -13.331 0.059 1.00 95.94 132 LYS A C 1
ATOM 992 O O . LYS A 1 132 ? -6.379 -13.958 0.242 1.00 95.94 132 LYS A O 1
ATOM 997 N N . TYR A 1 133 ? -4.203 -13.579 0.698 1.00 96.69 133 TYR A N 1
ATOM 998 C CA . TYR A 1 133 ? -3.958 -14.680 1.632 1.00 96.69 133 TYR A CA 1
ATOM 999 C C . TYR A 1 133 ? -3.542 -14.102 2.991 1.00 96.69 133 TYR A C 1
ATOM 1001 O O . TYR A 1 133 ? -2.345 -13.910 3.228 1.00 96.69 133 TYR A O 1
ATOM 1009 N N . PRO A 1 134 ? -4.501 -13.745 3.869 1.00 95.75 134 PRO A N 1
ATOM 1010 C CA . PRO A 1 134 ? -4.216 -13.070 5.138 1.00 95.75 134 PRO A CA 1
ATOM 1011 C C . PRO A 1 134 ? -3.259 -13.830 6.056 1.00 95.75 134 PRO A C 1
ATOM 1013 O O . PRO A 1 134 ? -2.462 -13.218 6.759 1.00 95.75 134 PRO A O 1
ATOM 1016 N N . GLU A 1 135 ? -3.302 -15.159 6.024 1.00 95.00 135 GLU A N 1
ATOM 1017 C CA . GLU A 1 135 ? -2.481 -16.043 6.847 1.00 95.00 135 GLU A CA 1
ATOM 1018 C C . GLU A 1 135 ? -0.994 -16.027 6.474 1.00 95.00 135 GLU A C 1
ATOM 1020 O O . GLU A 1 135 ? -0.144 -16.289 7.322 1.00 95.00 135 GLU A O 1
ATOM 1025 N N . THR A 1 136 ? -0.676 -15.689 5.221 1.00 95.31 136 THR A N 1
ATOM 1026 C CA . THR A 1 136 ? 0.706 -15.549 4.727 1.00 95.31 136 THR A CA 1
ATOM 1027 C C . THR A 1 136 ? 1.068 -14.114 4.354 1.00 95.31 136 THR A C 1
ATOM 1029 O O . THR A 1 136 ? 2.183 -13.870 3.903 1.00 95.31 136 THR A O 1
ATOM 1032 N N . GLN A 1 137 ? 0.134 -13.172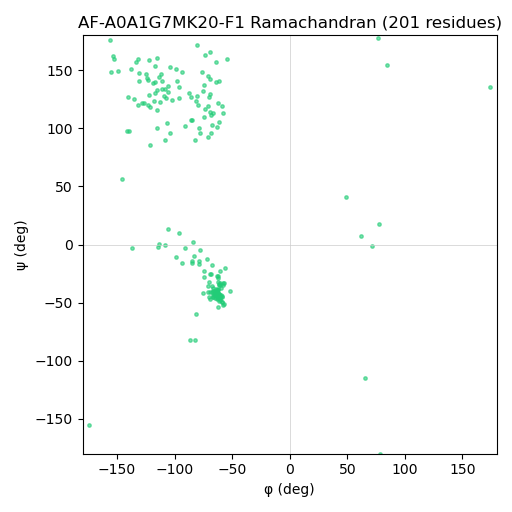 4.521 1.00 97.19 137 GLN A N 1
ATOM 1033 C CA . GLN A 1 137 ? 0.247 -11.784 4.068 1.00 97.19 137 GLN A CA 1
ATOM 1034 C C . GLN A 1 137 ? 0.707 -11.659 2.606 1.00 97.19 137 GLN A C 1
ATOM 1036 O O . GLN A 1 137 ? 1.519 -10.806 2.247 1.00 97.19 137 GLN A O 1
ATOM 1041 N N . CYS A 1 138 ? 0.172 -12.528 1.750 1.00 97.50 138 CYS A N 1
ATOM 1042 C CA . CYS A 1 138 ? 0.524 -12.615 0.339 1.00 97.50 138 CYS A CA 1
ATOM 1043 C C . CYS A 1 138 ? -0.652 -12.212 -0.549 1.00 97.50 138 CYS A C 1
ATOM 1045 O O . CYS A 1 138 ? -1.809 -12.513 -0.254 1.00 97.50 138 CYS A O 1
ATOM 1047 N N . ILE A 1 139 ? -0.358 -11.553 -1.665 1.00 97.81 139 ILE A N 1
ATOM 1048 C CA . ILE A 1 139 ? -1.330 -11.139 -2.669 1.00 97.81 139 ILE A CA 1
ATOM 1049 C C . ILE A 1 139 ? -0.812 -11.537 -4.049 1.00 97.81 139 ILE A C 1
ATOM 1051 O O . ILE A 1 139 ? 0.246 -11.090 -4.474 1.00 97.81 139 ILE A O 1
ATOM 1055 N N . ASN A 1 140 ? -1.550 -12.365 -4.781 1.00 97.44 140 ASN A N 1
ATOM 1056 C CA . ASN A 1 140 ? -1.162 -12.752 -6.135 1.00 97.44 140 ASN A CA 1
ATOM 1057 C C . ASN A 1 140 ? -1.429 -11.618 -7.134 1.00 97.44 140 ASN A C 1
ATOM 1059 O O . ASN A 1 140 ? -2.542 -11.093 -7.226 1.00 97.44 140 ASN A O 1
ATOM 1063 N N . LEU A 1 141 ? -0.429 -11.326 -7.961 1.00 96.31 141 LEU A N 1
ATOM 1064 C CA . LEU A 1 141 ? -0.480 -10.302 -9.006 1.00 96.31 141 LEU A CA 1
ATOM 1065 C C . LEU A 1 141 ? -1.099 -10.808 -10.313 1.00 96.31 141 LEU A C 1
ATOM 1067 O O . LEU A 1 141 ? -1.449 -10.023 -11.187 1.00 96.31 141 LEU A O 1
ATOM 1071 N N . TYR A 1 142 ? -1.247 -12.125 -10.473 1.00 92.38 142 TYR A N 1
ATOM 1072 C CA . TYR A 1 142 ? -1.815 -12.708 -11.685 1.00 92.38 142 TYR A CA 1
ATOM 1073 C C . TYR A 1 142 ? -2.446 -14.081 -11.458 1.00 92.38 142 TYR A C 1
ATOM 1075 O O . TYR A 1 142 ? -1.921 -14.908 -10.712 1.00 92.38 142 TYR A O 1
ATOM 1083 N N . GLY A 1 143 ? -3.494 -14.357 -12.242 1.00 85.25 143 GLY A N 1
ATOM 1084 C CA . GLY A 1 143 ? -4.100 -15.679 -12.383 1.00 85.25 143 GLY A CA 1
ATOM 1085 C C . GLY A 1 143 ? -4.978 -16.055 -11.198 1.00 85.25 143 GLY A C 1
ATOM 1086 O O . GLY A 1 143 ? -5.107 -15.289 -10.255 1.00 85.25 143 GLY A O 1
ATOM 1087 N N . ARG A 1 144 ? -5.614 -17.228 -11.261 1.00 77.31 144 ARG A N 1
ATOM 1088 C CA . ARG A 1 144 ? -6.297 -17.860 -10.124 1.00 77.31 144 ARG A CA 1
ATOM 1089 C C . ARG A 1 144 ? -5.445 -19.032 -9.660 1.00 77.31 144 ARG A C 1
ATOM 1091 O O . ARG A 1 144 ? -5.395 -20.052 -10.336 1.00 77.31 144 ARG A O 1
ATOM 1098 N N . SER A 1 145 ? -4.748 -18.858 -8.544 1.00 84.31 145 SER A N 1
ATOM 1099 C CA . SER A 1 145 ? -4.045 -19.938 -7.845 1.00 84.31 145 SER A CA 1
ATOM 1100 C C . SER A 1 145 ? -4.851 -20.336 -6.611 1.00 84.31 145 SER A C 1
ATOM 1102 O O . SER A 1 145 ? -5.576 -19.510 -6.063 1.00 84.31 145 SER A O 1
ATOM 1104 N N . SER A 1 146 ? -4.730 -21.588 -6.171 1.00 88.25 146 SER A N 1
ATOM 1105 C CA . SER A 1 146 ? -5.305 -22.064 -4.906 1.00 88.25 146 SER A CA 1
ATOM 1106 C C . SER A 1 146 ? -4.488 -21.643 -3.677 1.00 88.25 146 SER A C 1
ATOM 1108 O O . SER A 1 146 ? -4.883 -21.941 -2.556 1.00 88.25 146 SER A O 1
ATOM 1110 N N . GLY A 1 147 ? -3.338 -20.995 -3.882 1.00 93.38 147 GLY A N 1
ATOM 1111 C CA . GLY A 1 147 ? -2.452 -20.517 -2.825 1.00 93.38 147 GLY A CA 1
ATOM 1112 C C . GLY A 1 147 ? -1.567 -19.352 -3.272 1.00 93.38 147 GLY A C 1
ATOM 1113 O O . GLY A 1 147 ? -1.559 -18.961 -4.450 1.00 93.38 147 GLY A O 1
ATOM 1114 N N . CYS A 1 148 ? -0.801 -18.814 -2.324 1.00 93.88 148 CYS A N 1
ATOM 1115 C CA . CYS A 1 148 ? 0.206 -17.792 -2.590 1.00 93.88 148 CYS A CA 1
ATOM 1116 C C . CYS A 1 148 ? 1.239 -18.311 -3.600 1.00 93.88 148 CYS A C 1
ATOM 1118 O O . CYS A 1 148 ? 1.923 -19.308 -3.355 1.00 93.88 148 CYS A O 1
ATOM 1120 N N . TYR A 1 149 ? 1.354 -17.639 -4.744 1.00 94.88 149 TYR A N 1
ATOM 1121 C CA . TYR A 1 149 ? 2.320 -17.989 -5.775 1.00 94.88 149 TYR A CA 1
ATOM 1122 C C . TYR A 1 149 ? 3.492 -17.013 -5.744 1.00 94.88 149 TYR A C 1
ATOM 1124 O O . TYR A 1 149 ? 3.452 -15.958 -6.370 1.00 94.88 149 TYR A O 1
ATOM 1132 N N . LEU A 1 150 ? 4.561 -17.408 -5.047 1.00 92.62 150 LEU A N 1
ATOM 1133 C CA . LEU A 1 150 ? 5.728 -16.561 -4.757 1.00 92.62 150 LEU A CA 1
ATOM 1134 C C . LEU A 1 150 ? 6.421 -15.966 -5.996 1.00 92.62 150 LEU A C 1
ATOM 1136 O O . LEU A 1 150 ? 7.169 -15.005 -5.872 1.00 92.62 150 LEU A O 1
ATOM 1140 N N . GLY A 1 151 ? 6.226 -16.545 -7.185 1.00 94.56 151 GLY A N 1
ATOM 1141 C CA . GLY A 1 151 ? 6.780 -16.020 -8.438 1.00 94.56 151 GLY A CA 1
ATOM 1142 C C . GLY A 1 151 ? 5.947 -14.911 -9.088 1.00 94.56 151 GLY A C 1
ATOM 1143 O O . GLY A 1 151 ? 6.389 -14.326 -10.073 1.00 94.56 151 GLY A O 1
ATOM 1144 N N . ARG A 1 152 ? 4.726 -14.649 -8.603 1.00 96.62 152 ARG A N 1
ATOM 1145 C CA . ARG A 1 152 ? 3.810 -13.601 -9.098 1.00 96.62 152 ARG A CA 1
ATOM 1146 C C . ARG A 1 152 ? 3.002 -13.029 -7.938 1.00 96.62 152 ARG A C 1
ATOM 1148 O O . ARG A 1 152 ? 1.770 -13.071 -7.958 1.00 96.62 152 ARG A O 1
ATOM 1155 N N . SER A 1 153 ? 3.689 -12.536 -6.921 1.00 97.31 153 SER A N 1
ATOM 1156 C CA . SER A 1 153 ? 3.075 -12.066 -5.686 1.00 97.31 153 SER A CA 1
ATOM 1157 C C . SER A 1 153 ? 3.622 -10.724 -5.229 1.00 97.31 153 SER A C 1
ATOM 1159 O O . SER A 1 153 ? 4.750 -10.340 -5.529 1.00 97.31 153 SER A O 1
ATOM 1161 N N . LEU A 1 154 ? 2.803 -10.053 -4.439 1.00 98.00 154 LEU A N 1
ATOM 1162 C CA . LEU A 1 154 ? 3.178 -9.020 -3.501 1.00 98.00 154 LEU A CA 1
ATOM 1163 C C . LEU A 1 154 ? 3.050 -9.614 -2.098 1.00 98.00 154 LEU A C 1
ATOM 1165 O O . LEU A 1 154 ? 1.996 -10.142 -1.753 1.00 98.00 154 LEU A O 1
ATOM 1169 N N . SER A 1 155 ? 4.103 -9.537 -1.298 1.00 97.94 155 SER A N 1
ATOM 1170 C CA . SER A 1 155 ? 4.122 -10.044 0.074 1.00 97.94 155 SER A CA 1
ATOM 1171 C C . SER A 1 155 ? 4.377 -8.903 1.045 1.00 97.94 155 SER A C 1
ATOM 1173 O O . SER A 1 155 ? 5.216 -8.044 0.783 1.00 97.94 155 SER A O 1
ATOM 1175 N N . VAL A 1 156 ? 3.665 -8.895 2.168 1.00 98.06 156 VAL A N 1
ATOM 1176 C CA . VAL A 1 156 ? 3.829 -7.901 3.233 1.00 98.06 156 VAL A CA 1
ATOM 1177 C C . VAL A 1 156 ? 4.497 -8.563 4.430 1.00 98.06 156 VAL A C 1
ATOM 1179 O O . VAL A 1 156 ? 4.111 -9.652 4.839 1.00 98.06 156 VAL A O 1
ATOM 1182 N N . SER A 1 157 ? 5.505 -7.907 5.000 1.00 97.69 157 SER A N 1
ATOM 1183 C CA . SER A 1 157 ? 6.174 -8.353 6.223 1.00 97.69 157 SER A CA 1
ATOM 1184 C C . SER A 1 157 ? 6.469 -7.152 7.114 1.00 97.69 157 SER A C 1
ATOM 1186 O O . SER A 1 157 ? 7.468 -6.446 6.941 1.00 97.69 157 SER A O 1
ATOM 1188 N N . GLY A 1 158 ? 5.594 -6.910 8.092 1.00 97.56 158 GLY A N 1
ATOM 1189 C CA . GLY A 1 158 ? 5.681 -5.733 8.954 1.00 97.56 158 GLY A CA 1
ATOM 1190 C C . GLY A 1 158 ? 5.453 -4.449 8.153 1.00 97.56 158 GLY A C 1
ATOM 1191 O O . GLY A 1 158 ? 4.367 -4.237 7.631 1.00 97.56 158 GLY A O 1
ATOM 1192 N N . LEU A 1 159 ? 6.485 -3.606 8.052 1.00 98.44 159 LEU A N 1
ATOM 1193 C CA . LEU A 1 159 ? 6.459 -2.345 7.294 1.00 98.44 159 LEU A CA 1
ATOM 1194 C C . LEU A 1 159 ? 7.038 -2.471 5.880 1.00 98.44 159 LEU A C 1
ATOM 1196 O O . LEU A 1 159 ? 7.300 -1.456 5.238 1.00 98.44 159 LEU A O 1
ATOM 1200 N N . ARG A 1 160 ? 7.311 -3.693 5.415 1.00 98.56 160 ARG A N 1
ATOM 1201 C CA . ARG A 1 160 ? 7.923 -3.949 4.108 1.00 98.56 160 ARG A CA 1
ATOM 1202 C C . ARG A 1 160 ? 6.952 -4.623 3.159 1.00 98.56 160 ARG A C 1
ATOM 1204 O O . ARG A 1 160 ? 6.136 -5.439 3.583 1.00 98.56 160 ARG A O 1
ATOM 1211 N N . VAL A 1 161 ? 7.102 -4.293 1.884 1.00 98.62 161 VAL A N 1
ATOM 1212 C CA . VAL A 1 161 ? 6.386 -4.898 0.767 1.00 98.62 161 VAL A CA 1
ATOM 1213 C C . VAL A 1 161 ? 7.407 -5.384 -0.251 1.00 98.62 161 VAL A C 1
ATOM 1215 O O . VAL A 1 161 ? 8.190 -4.590 -0.772 1.00 98.62 161 VAL A O 1
ATOM 1218 N N . ASP A 1 162 ? 7.380 -6.676 -0.547 1.00 98.56 162 ASP A N 1
ATOM 1219 C CA . ASP A 1 162 ? 8.182 -7.290 -1.600 1.00 98.56 162 ASP A CA 1
ATOM 1220 C C . ASP A 1 162 ? 7.276 -7.627 -2.788 1.00 98.56 162 ASP A C 1
ATOM 1222 O O . ASP A 1 162 ? 6.223 -8.239 -2.625 1.00 98.56 162 ASP A O 1
ATOM 1226 N N . ILE A 1 163 ? 7.686 -7.242 -3.992 1.00 98.25 163 ILE A N 1
ATOM 1227 C CA . ILE A 1 163 ? 7.003 -7.543 -5.251 1.00 98.25 163 ILE A CA 1
ATOM 1228 C C . ILE A 1 163 ? 7.868 -8.515 -6.038 1.00 98.25 163 ILE A C 1
ATOM 1230 O O . ILE A 1 163 ? 9.070 -8.304 -6.193 1.00 98.25 163 ILE A O 1
ATOM 1234 N N . LYS A 1 164 ? 7.254 -9.561 -6.585 1.00 97.75 164 LYS A N 1
ATOM 1235 C CA . LYS A 1 164 ? 7.911 -10.495 -7.490 1.00 97.75 164 LYS A CA 1
ATOM 1236 C C . LYS A 1 164 ? 6.974 -10.908 -8.616 1.00 97.75 164 LYS A C 1
ATOM 1238 O O . LYS A 1 164 ? 5.865 -11.372 -8.370 1.00 97.75 164 LYS A O 1
ATOM 1243 N N . TYR A 1 165 ? 7.441 -10.761 -9.849 1.00 97.19 165 TYR A N 1
ATOM 1244 C CA . TYR A 1 165 ? 6.763 -11.177 -11.069 1.00 97.19 165 TYR A CA 1
ATOM 1245 C C . TYR A 1 165 ? 7.793 -11.738 -12.059 1.00 97.19 165 TYR A C 1
ATOM 1247 O O . TYR A 1 165 ? 8.483 -11.001 -12.761 1.00 97.19 165 TYR A O 1
ATOM 1255 N N . ASP A 1 166 ? 7.910 -13.063 -12.085 1.00 95.12 166 ASP A N 1
ATOM 1256 C CA . ASP A 1 166 ? 8.925 -13.811 -12.836 1.00 95.12 166 ASP A CA 1
ATOM 1257 C C . ASP A 1 166 ? 8.738 -13.915 -14.369 1.00 95.12 166 ASP A C 1
ATOM 1259 O O . ASP A 1 166 ? 9.741 -14.168 -15.038 1.00 95.12 166 ASP A O 1
ATOM 1263 N N . PRO A 1 167 ? 7.535 -13.776 -14.975 1.00 92.12 167 PRO A N 1
ATOM 1264 C CA . PRO A 1 167 ? 7.393 -13.784 -16.439 1.00 92.12 167 PRO A CA 1
ATOM 1265 C C . PRO A 1 167 ? 8.281 -12.749 -17.137 1.00 92.12 167 PRO A C 1
ATOM 1267 O O . PRO A 1 167 ? 8.672 -11.784 -16.502 1.00 92.12 167 PRO A O 1
ATOM 1270 N N . ASN A 1 168 ? 8.566 -12.918 -18.434 1.00 88.81 168 ASN A N 1
ATOM 1271 C CA . ASN A 1 168 ? 9.300 -11.920 -19.223 1.00 88.81 168 ASN A CA 1
ATOM 1272 C C . ASN A 1 168 ? 8.323 -11.002 -19.996 1.00 88.81 168 ASN A C 1
ATOM 1274 O O . ASN A 1 168 ? 7.497 -11.549 -20.735 1.00 88.81 168 ASN A O 1
ATOM 1278 N N . PRO A 1 169 ? 8.405 -9.661 -19.874 1.00 89.94 169 PRO A N 1
ATOM 1279 C CA . PRO A 1 169 ? 9.278 -8.913 -18.964 1.00 89.94 169 PRO A CA 1
ATOM 1280 C C . PRO A 1 169 ? 8.875 -9.067 -17.491 1.00 89.94 169 PRO A C 1
ATOM 1282 O O . PRO A 1 169 ? 7.694 -9.129 -17.160 1.00 89.94 169 PRO A O 1
ATOM 1285 N N . GLY A 1 170 ? 9.853 -9.139 -16.588 1.00 95.12 170 GLY A N 1
ATOM 1286 C CA . GLY A 1 170 ? 9.608 -9.409 -15.164 1.00 95.12 170 GLY A CA 1
ATOM 1287 C C . GLY A 1 170 ? 9.987 -8.247 -14.263 1.00 95.12 170 GLY A C 1
ATOM 1288 O O . GLY A 1 170 ? 10.783 -7.398 -14.666 1.00 95.12 170 GLY A O 1
ATOM 1289 N N . ILE A 1 171 ? 9.449 -8.226 -13.044 1.00 97.56 171 ILE A N 1
ATOM 1290 C CA . ILE A 1 171 ? 9.774 -7.231 -12.016 1.00 97.56 171 ILE A CA 1
ATOM 1291 C C . ILE A 1 171 ? 10.089 -7.904 -10.679 1.00 97.56 171 ILE A C 1
ATOM 1293 O O . ILE A 1 171 ? 9.435 -8.867 -10.278 1.00 97.56 171 ILE A O 1
ATOM 1297 N N . ALA A 1 172 ? 11.079 -7.375 -9.974 1.00 98.06 172 ALA A N 1
ATOM 1298 C CA . ALA A 1 172 ? 11.264 -7.580 -8.544 1.00 98.06 172 ALA A CA 1
ATOM 1299 C C . ALA A 1 172 ? 11.277 -6.208 -7.868 1.00 98.06 172 ALA A C 1
ATOM 1301 O O . ALA A 1 172 ? 11.812 -5.264 -8.434 1.00 98.06 172 ALA A O 1
ATOM 1302 N N . GLY A 1 173 ? 10.695 -6.059 -6.686 1.00 98.12 173 GLY A N 1
ATOM 1303 C CA . GLY A 1 173 ? 10.657 -4.773 -5.998 1.00 98.12 173 GLY A CA 1
ATOM 1304 C C . GLY A 1 173 ? 10.665 -4.928 -4.494 1.00 98.12 173 GLY A C 1
ATOM 1305 O O . GLY A 1 173 ? 10.155 -5.916 -3.974 1.00 98.12 173 GLY A O 1
ATOM 1306 N N . GLN A 1 174 ? 11.246 -3.954 -3.805 1.00 98.62 174 GLN A N 1
ATOM 1307 C CA . GLN A 1 174 ? 11.273 -3.899 -2.348 1.00 98.62 174 GLN A CA 1
ATOM 1308 C C . GLN A 1 174 ? 10.947 -2.486 -1.901 1.00 98.62 174 GLN A C 1
ATOM 1310 O O . GLN A 1 174 ? 11.607 -1.532 -2.318 1.00 98.62 174 GLN A O 1
ATOM 1315 N N . PHE A 1 175 ? 9.942 -2.367 -1.044 1.00 98.75 175 PHE A N 1
ATOM 1316 C CA . PHE A 1 175 ? 9.430 -1.101 -0.544 1.00 98.75 175 PHE A CA 1
ATOM 1317 C C . PHE A 1 175 ? 9.312 -1.153 0.971 1.00 98.75 175 PHE A C 1
ATOM 1319 O O . PHE A 1 175 ? 9.037 -2.203 1.557 1.00 98.75 175 PHE A O 1
ATOM 1326 N N . ALA A 1 176 ? 9.508 -0.008 1.606 1.00 98.56 176 ALA A N 1
ATOM 1327 C CA . ALA A 1 176 ? 9.281 0.182 3.025 1.00 98.56 176 ALA A CA 1
ATOM 1328 C C . ALA A 1 176 ? 8.305 1.338 3.233 1.00 98.56 176 ALA A C 1
ATOM 1330 O O . ALA A 1 176 ? 8.339 2.329 2.505 1.00 98.56 176 ALA A O 1
ATOM 1331 N N . LEU A 1 177 ? 7.440 1.198 4.233 1.00 98.25 177 LEU A N 1
ATOM 1332 C CA . LEU A 1 177 ? 6.571 2.272 4.681 1.00 98.25 177 LEU A CA 1
ATOM 1333 C C . LEU A 1 177 ? 7.413 3.298 5.447 1.00 98.25 177 LEU A C 1
ATOM 1335 O O . LEU A 1 177 ? 7.975 2.987 6.503 1.00 98.25 177 LEU A O 1
ATOM 1339 N N . ASP A 1 178 ? 7.499 4.516 4.930 1.00 97.62 178 ASP A N 1
ATOM 1340 C CA . ASP A 1 178 ? 8.174 5.633 5.583 1.00 97.62 178 ASP A CA 1
ATOM 1341 C C . ASP A 1 178 ? 7.288 6.288 6.656 1.00 97.62 178 ASP A C 1
ATOM 1343 O O . ASP A 1 178 ? 6.109 5.961 6.814 1.00 97.62 178 ASP A O 1
ATOM 1347 N N . GLU A 1 179 ? 7.864 7.200 7.436 1.00 94.81 179 GLU A N 1
ATOM 1348 C CA . GLU A 1 179 ? 7.165 7.889 8.531 1.00 94.81 179 GLU A CA 1
ATOM 1349 C C . GLU A 1 179 ? 5.947 8.702 8.064 1.00 94.81 179 GLU A C 1
ATOM 1351 O O . GLU A 1 179 ? 5.021 8.911 8.844 1.00 94.81 179 GLU A O 1
ATOM 1356 N N . ALA A 1 180 ? 5.908 9.102 6.790 1.00 94.31 180 ALA A N 1
ATOM 1357 C CA . ALA A 1 180 ? 4.778 9.798 6.184 1.00 94.31 180 ALA A CA 1
ATOM 1358 C C . ALA A 1 180 ? 3.670 8.841 5.699 1.00 94.31 180 ALA A C 1
ATOM 1360 O O . ALA A 1 180 ? 2.681 9.296 5.125 1.00 94.31 180 ALA A O 1
ATOM 1361 N N . GLY A 1 181 ? 3.821 7.529 5.904 1.00 95.38 181 GLY A N 1
ATOM 1362 C CA . GLY A 1 181 ? 2.863 6.520 5.455 1.00 95.38 181 GLY A CA 1
ATOM 1363 C C . GLY A 1 181 ? 2.958 6.207 3.960 1.00 95.38 181 GLY A C 1
ATOM 1364 O O . GLY A 1 181 ? 2.021 5.640 3.398 1.00 95.38 181 GLY A O 1
ATOM 1365 N N . LYS A 1 182 ? 4.069 6.556 3.301 1.00 97.12 182 LYS A N 1
ATOM 1366 C CA . LYS A 1 182 ? 4.310 6.257 1.885 1.00 97.12 182 LYS A CA 1
ATOM 1367 C C . LYS A 1 182 ? 5.170 5.013 1.737 1.00 97.12 182 LYS A C 1
ATOM 1369 O O . LYS A 1 182 ? 6.129 4.805 2.474 1.00 97.12 182 LYS A O 1
ATOM 1374 N N . LEU A 1 183 ? 4.846 4.182 0.753 1.00 98.12 183 LEU A N 1
ATOM 1375 C CA . LEU A 1 183 ? 5.685 3.051 0.371 1.00 98.12 183 LEU A CA 1
ATOM 1376 C C . LEU A 1 183 ? 6.745 3.530 -0.616 1.00 98.12 183 LEU A C 1
ATOM 1378 O O . LEU A 1 183 ? 6.439 3.806 -1.776 1.00 98.12 183 LEU A O 1
ATOM 1382 N N . VAL A 1 184 ? 7.986 3.609 -0.150 1.00 98.38 184 VAL A N 1
ATOM 1383 C CA . VAL A 1 184 ? 9.139 4.061 -0.934 1.00 98.38 184 VAL A CA 1
ATOM 1384 C C . VAL A 1 184 ? 10.132 2.916 -1.056 1.00 98.38 184 VAL A C 1
ATOM 1386 O O . VAL A 1 184 ? 10.341 2.148 -0.113 1.00 98.38 184 VAL A O 1
ATOM 1389 N N . GLY A 1 185 ? 10.727 2.757 -2.231 1.00 98.25 185 GLY A N 1
ATOM 1390 C CA . GLY A 1 185 ? 11.541 1.591 -2.507 1.00 98.25 185 GLY A CA 1
ATOM 1391 C C . GLY A 1 185 ? 12.255 1.631 -3.840 1.00 98.25 185 GLY A C 1
ATOM 1392 O O . GLY A 1 185 ? 12.564 2.686 -4.396 1.00 98.25 185 GLY A O 1
ATOM 1393 N N . ARG A 1 186 ? 12.559 0.434 -4.331 1.00 98.31 186 ARG A N 1
ATOM 1394 C CA . ARG A 1 186 ? 13.205 0.227 -5.622 1.00 98.31 186 ARG A CA 1
ATOM 1395 C C . ARG A 1 186 ? 12.561 -0.939 -6.344 1.00 98.31 186 ARG A C 1
ATOM 1397 O O . ARG A 1 186 ? 12.112 -1.894 -5.709 1.00 98.31 186 ARG A O 1
ATOM 1404 N N . VAL A 1 187 ? 12.590 -0.886 -7.667 1.00 98.06 187 VAL A N 1
ATOM 1405 C CA . VAL A 1 187 ? 12.215 -2.004 -8.531 1.00 98.06 187 VAL A CA 1
ATOM 1406 C C . VAL A 1 187 ? 13.333 -2.337 -9.495 1.00 98.06 187 VAL A C 1
ATOM 1408 O O . VAL A 1 187 ? 14.046 -1.456 -9.959 1.00 98.06 187 VAL A O 1
ATOM 1411 N N . THR A 1 188 ? 13.462 -3.609 -9.825 1.00 97.50 188 THR A N 1
ATOM 1412 C CA . THR A 1 188 ? 14.463 -4.155 -10.725 1.00 97.50 188 THR A CA 1
ATOM 1413 C C . THR A 1 188 ? 13.759 -4.869 -11.868 1.00 97.50 188 THR A C 1
ATOM 1415 O O . THR A 1 188 ? 12.907 -5.731 -11.638 1.00 97.50 188 THR A O 1
ATOM 1418 N N . SER A 1 189 ? 14.138 -4.542 -13.103 1.00 96.25 189 SER A N 1
ATOM 1419 C CA . SER A 1 189 ? 13.746 -5.338 -14.266 1.00 96.25 189 SER A CA 1
ATOM 1420 C C . SER A 1 189 ? 14.472 -6.678 -14.229 1.00 96.25 189 SER A C 1
ATOM 1422 O O . SER A 1 189 ? 15.699 -6.734 -14.127 1.00 96.25 189 SER A O 1
ATOM 1424 N N . ASN A 1 190 ? 13.731 -7.781 -14.327 1.00 94.75 190 ASN A N 1
ATOM 1425 C CA . ASN A 1 190 ? 14.340 -9.114 -14.326 1.00 94.75 190 ASN A CA 1
ATOM 1426 C C . ASN A 1 190 ? 15.170 -9.382 -15.591 1.00 94.75 190 ASN A C 1
ATOM 1428 O O . ASN A 1 190 ? 16.095 -10.194 -15.543 1.00 94.75 190 ASN A O 1
ATOM 1432 N N . GLU A 1 191 ? 14.848 -8.699 -16.691 1.00 92.00 191 GLU A N 1
ATOM 1433 C CA . GLU A 1 191 ? 15.513 -8.841 -17.986 1.00 92.00 191 GLU A CA 1
ATOM 1434 C C . GLU A 1 191 ? 16.809 -8.028 -18.035 1.00 92.00 191 GLU A C 1
ATOM 1436 O O . GLU A 1 191 ? 17.891 -8.595 -18.178 1.00 92.00 191 GLU A O 1
ATOM 1441 N N . SER A 1 192 ? 16.715 -6.708 -17.851 1.00 92.31 192 SER A N 1
ATOM 1442 C CA . SER A 1 192 ? 17.870 -5.812 -17.983 1.00 92.31 192 SER A CA 1
ATOM 1443 C C . SER A 1 192 ? 18.713 -5.702 -16.715 1.00 92.31 192 SER A C 1
ATOM 1445 O O . SER A 1 192 ? 19.844 -5.228 -16.767 1.00 92.31 192 SER A O 1
ATOM 1447 N N . ARG A 1 193 ? 18.173 -6.123 -15.563 1.00 94.06 193 ARG A N 1
ATOM 1448 C CA . ARG A 1 193 ? 18.762 -5.941 -14.224 1.00 94.06 193 ARG A CA 1
ATOM 1449 C C . ARG A 1 193 ? 18.942 -4.478 -13.800 1.00 94.06 193 ARG A C 1
ATOM 1451 O O . ARG A 1 193 ? 19.479 -4.234 -12.718 1.00 94.06 193 ARG A O 1
ATOM 1458 N N . HIS A 1 194 ? 18.441 -3.512 -14.575 1.00 94.38 194 HIS A N 1
ATOM 1459 C CA . HIS A 1 194 ? 18.374 -2.118 -14.137 1.00 94.38 194 HIS A CA 1
ATOM 1460 C C . HIS A 1 194 ? 17.439 -1.982 -12.940 1.00 94.38 194 HIS A C 1
ATOM 1462 O O . HIS A 1 194 ? 16.389 -2.625 -12.885 1.00 94.38 194 HIS A O 1
ATOM 1468 N N . THR A 1 195 ? 17.848 -1.153 -11.979 1.00 96.44 195 THR A N 1
ATOM 1469 C CA . THR A 1 195 ? 17.120 -0.932 -10.730 1.00 96.44 195 THR A CA 1
ATOM 1470 C C . THR A 1 195 ? 16.791 0.539 -10.559 1.00 96.44 195 THR A C 1
ATOM 1472 O O . THR A 1 195 ? 17.697 1.358 -10.406 1.00 96.44 195 THR A O 1
ATOM 1475 N N . TYR A 1 196 ? 15.506 0.849 -10.464 1.00 97.00 196 TYR A N 1
ATOM 1476 C CA . TYR A 1 196 ? 14.982 2.203 -10.417 1.00 97.00 196 TYR A CA 1
ATOM 1477 C C . TYR A 1 196 ? 14.392 2.524 -9.037 1.00 97.00 196 TYR A C 1
ATOM 1479 O O . TYR A 1 196 ? 13.763 1.648 -8.434 1.00 97.00 196 TYR A O 1
ATOM 1487 N N . PRO A 1 197 ? 14.586 3.746 -8.513 1.00 97.50 197 PRO A N 1
ATOM 1488 C CA . PRO A 1 197 ? 13.814 4.235 -7.374 1.00 97.50 197 PRO A CA 1
ATOM 1489 C C . PRO A 1 197 ? 12.326 4.304 -7.736 1.00 97.50 197 PRO A C 1
ATOM 1491 O O . PRO A 1 197 ? 11.970 4.649 -8.861 1.00 97.50 197 PRO A O 1
ATOM 1494 N N . ALA A 1 198 ? 11.457 3.937 -6.797 1.00 98.19 198 ALA A N 1
ATOM 1495 C CA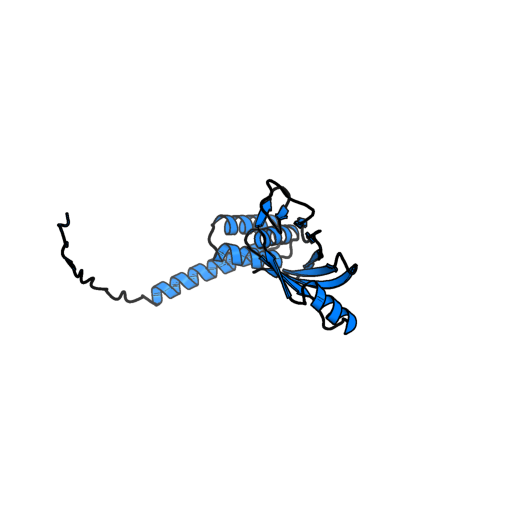 . ALA A 1 198 ? 10.023 3.885 -7.042 1.00 98.19 198 ALA A CA 1
ATOM 1496 C C . ALA A 1 198 ? 9.197 4.096 -5.770 1.00 98.19 198 ALA A C 1
ATOM 1498 O O . ALA A 1 198 ? 9.659 3.834 -4.655 1.00 98.19 198 ALA A O 1
ATOM 1499 N N . THR A 1 199 ? 7.939 4.485 -5.948 1.00 98.38 199 THR A N 1
ATOM 1500 C CA . THR A 1 199 ? 6.918 4.522 -4.896 1.00 98.38 199 THR A CA 1
ATOM 1501 C C . THR A 1 199 ? 5.713 3.662 -5.268 1.00 98.38 199 THR A C 1
ATOM 1503 O O . THR A 1 199 ? 5.504 3.339 -6.440 1.00 98.38 199 THR A O 1
ATOM 1506 N N . ILE A 1 200 ? 4.931 3.265 -4.260 1.00 98.25 200 ILE A N 1
ATOM 1507 C CA . ILE A 1 200 ? 3.627 2.624 -4.458 1.00 98.25 200 ILE A CA 1
ATOM 1508 C C . ILE A 1 200 ? 2.520 3.583 -4.036 1.00 98.25 200 ILE A C 1
ATOM 1510 O O . ILE A 1 200 ? 2.501 4.053 -2.898 1.00 98.25 200 ILE A O 1
ATOM 1514 N N . GLU A 1 201 ? 1.554 3.787 -4.925 1.00 96.00 201 GLU A N 1
ATOM 1515 C CA . GLU A 1 201 ? 0.269 4.405 -4.621 1.00 96.00 201 GLU A CA 1
ATOM 1516 C C . GLU A 1 201 ? -0.846 3.354 -4.591 1.00 96.00 201 GLU A C 1
ATOM 1518 O O . GLU A 1 201 ? -0.943 2.479 -5.462 1.00 96.00 201 GLU A O 1
ATOM 1523 N N . PHE A 1 202 ? -1.711 3.451 -3.583 1.00 89.06 202 PHE A N 1
ATOM 1524 C CA . PHE A 1 202 ? -2.901 2.615 -3.462 1.00 89.06 202 PHE A CA 1
ATOM 1525 C C . PHE A 1 202 ? -4.013 3.169 -4.368 1.00 89.06 202 PHE A C 1
ATOM 1527 O O . PHE A 1 202 ? -4.339 4.350 -4.267 1.00 89.06 202 PHE A O 1
ATOM 1534 N N . ARG A 1 203 ? -4.611 2.329 -5.227 1.00 71.06 203 ARG A N 1
ATOM 1535 C CA . ARG A 1 203 ? -5.790 2.684 -6.041 1.00 71.06 203 ARG A CA 1
ATOM 1536 C C . ARG A 1 203 ? -7.039 1.983 -5.544 1.00 71.06 203 ARG A C 1
ATOM 1538 O O . ARG A 1 203 ? -7.080 0.737 -5.595 1.00 71.06 203 ARG A O 1
#

Radius of gyration: 24.95 Å; Cα contacts (8 Å, |Δi|>4): 322; chains: 1; bounding box: 72×44×66 Å

Mean predicted aligned error: 8.21 Å

Secondary structure (DSSP, 8-state):
------------------------HHHHHHHHHHHHHHHHHHHHHHTSS-HHHHHHHHHHHHHT--HHHHHHHHHHHHT-SSHHHHHHHHHHHHHH-SEEEEEE--TTS-HHHHHHHHHHT-SEEEEE---EETTTTEEESSS--SS--TTEEEEEETTEEEEEE-SSS-EEEEEEE-TTS-EEEEEEETTT--EEEEEEEE-

Foldseek 3Di:
DDDDDDDDDDDDDDPDPPDPPDPPVVVVVVVVVVVVVVLVVLLCQLQDPPPVSNVVSLVVLVVVVPPVSPVSSLQSQLLHPDLQSNLVSVLSLLVPFQKKKKAFDDPPDDPVVQVVCVVQQHRIHIFTFPDADVVQQKTFRDDDDPDHDVQGIWHGDRQKIWGHHNPVQTKTWIWGRDNNSWTWTWMAGPVPRDITTITMDGD

Nearest PDB structures (foldseek):
  7sns-assembly2_B  TM=3.619E-01  e=3.757E-02  Oplophorus gracilirostris
  7sns-assembly4_D  TM=3.340E-01  e=4.746E-02  Oplophorus gracilirostris
  7mjb-assembly2_B  TM=3.397E-01  e=1.618E-01  Oplophorus gracilirostris
  7snt-assembly1_A  TM=2.937E-01  e=9.566E-02  Oplophorus gracilirostris
  4b9q-assembly2_B  TM=1.780E-01  e=9.893E-01  Escherichia coli

Organism: NCBI:txid282683